Protein AF-A0A382YN57-F1 (afdb_monomer_lite)

Radius of gyration: 27.27 Å; chains: 1; bounding box: 59×92×57 Å

Secondary structure (DSSP, 8-state):
--------------------------------TTTHHHHHHHHHHHHHHTSTT--EEEEPPPEE-STT----HIIIIIIHHHHHHHHHHTTPEE-SSGGG-SEEEEEEEEEETTEEEEEEEEEETTS-SPPEEEEEEEEGGGS-TTTT---HHHHHHHHHHHHHHHHTT--EEEEEEEEEEESSTT--B--HHHHHHHHHHHHHHTT-TTEEEE-GGGGGG-SEEEEEEEEEETTEEEE-

Structure (mmCIF, N/CA/C/O backbone):
data_AF-A0A382YN57-F1
#
_entry.id   AF-A0A382YN57-F1
#
loop_
_atom_site.group_PDB
_atom_site.id
_atom_site.type_symbol
_atom_site.label_atom_id
_atom_site.label_alt_id
_atom_site.label_comp_id
_atom_site.label_asym_id
_atom_site.label_entity_id
_atom_site.label_seq_id
_atom_site.pdbx_PDB_ins_code
_atom_site.Cartn_x
_atom_site.Cartn_y
_atom_site.Cartn_z
_atom_site.occupancy
_atom_site.B_iso_or_equiv
_atom_site.auth_seq_id
_atom_site.auth_comp_id
_atom_site.auth_asym_id
_atom_site.auth_atom_id
_atom_site.pdbx_PDB_model_num
ATOM 1 N N . MET A 1 1 ? 21.343 75.936 -12.344 1.00 38.59 1 MET A N 1
ATOM 2 C C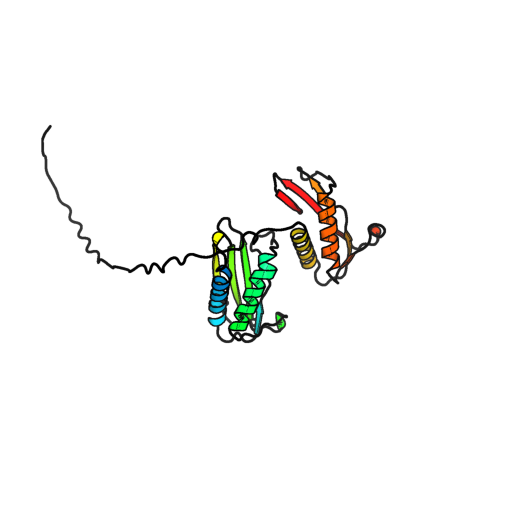A . MET A 1 1 ? 20.943 75.594 -13.729 1.00 38.59 1 MET A CA 1
ATOM 3 C C . MET A 1 1 ? 22.171 75.820 -14.611 1.00 38.59 1 MET A C 1
ATOM 5 O O . MET A 1 1 ? 22.604 76.962 -14.648 1.00 38.59 1 MET A O 1
ATOM 9 N N . ARG A 1 2 ? 22.711 74.759 -15.252 1.00 31.95 2 ARG A N 1
ATOM 10 C CA . ARG A 1 2 ? 23.955 74.706 -16.080 1.00 31.95 2 ARG A CA 1
ATOM 11 C C . ARG A 1 2 ? 25.271 74.982 -15.312 1.00 31.95 2 ARG A C 1
ATOM 13 O O . ARG A 1 2 ? 25.280 75.840 -14.450 1.00 31.95 2 ARG A O 1
ATOM 20 N N . ASP A 1 3 ? 26.424 74.351 -15.542 1.00 32.56 3 ASP A N 1
ATOM 21 C CA . ASP A 1 3 ? 26.875 73.237 -16.390 1.00 32.56 3 ASP A CA 1
ATOM 22 C C . ASP A 1 3 ? 28.341 72.890 -15.987 1.00 32.56 3 ASP A C 1
ATOM 24 O O . ASP A 1 3 ? 29.058 73.778 -15.533 1.00 32.56 3 ASP A O 1
ATOM 28 N N . ARG A 1 4 ? 28.761 71.632 -16.212 1.00 36.69 4 ARG A N 1
ATOM 29 C CA . ARG A 1 4 ? 30.139 71.078 -16.354 1.00 36.69 4 ARG A CA 1
ATOM 30 C C . ARG A 1 4 ? 31.234 71.274 -15.279 1.00 36.69 4 ARG A C 1
ATOM 32 O O . ARG A 1 4 ? 31.746 72.369 -15.128 1.00 36.69 4 ARG A O 1
ATOM 39 N N . TYR A 1 5 ? 31.776 70.148 -14.772 1.00 34.59 5 TYR A N 1
ATOM 40 C CA . TYR A 1 5 ? 33.232 69.863 -14.698 1.00 34.59 5 TYR A CA 1
ATOM 41 C C . TYR A 1 5 ? 33.530 68.332 -14.695 1.00 34.59 5 TYR A C 1
ATOM 43 O O . TYR A 1 5 ? 33.384 67.645 -13.696 1.00 34.59 5 TYR A O 1
ATOM 51 N N . THR A 1 6 ? 33.853 67.820 -15.890 1.00 34.56 6 THR A N 1
ATOM 52 C CA . THR A 1 6 ? 35.046 67.034 -16.305 1.00 34.56 6 THR A CA 1
ATOM 53 C C . THR A 1 6 ? 35.649 65.844 -15.511 1.00 34.56 6 THR A C 1
ATOM 55 O O . THR A 1 6 ? 36.065 65.985 -14.371 1.00 34.56 6 THR A O 1
ATOM 58 N N . LYS A 1 7 ? 35.979 64.801 -16.316 1.00 34.94 7 LYS A N 1
ATOM 59 C CA . LYS A 1 7 ? 37.057 63.767 -16.224 1.00 34.94 7 LYS A CA 1
ATOM 60 C C . LYS A 1 7 ? 36.831 62.607 -15.234 1.00 34.94 7 LYS A C 1
ATOM 62 O O . LYS A 1 7 ? 36.461 62.827 -14.102 1.00 34.94 7 LYS A O 1
ATOM 67 N N . GLY A 1 8 ? 37.100 61.340 -15.552 1.00 28.47 8 GLY A N 1
ATOM 68 C CA . GLY A 1 8 ? 37.657 60.703 -16.742 1.00 28.47 8 GLY A CA 1
ATOM 69 C C . GLY A 1 8 ? 38.025 59.238 -16.435 1.00 28.47 8 GLY A C 1
ATOM 70 O O . GLY A 1 8 ? 38.479 58.941 -15.342 1.00 28.47 8 GLY A O 1
ATOM 71 N N . ILE A 1 9 ? 37.844 58.373 -17.441 1.00 33.84 9 ILE A N 1
ATOM 72 C CA . ILE A 1 9 ? 38.608 57.149 -17.758 1.00 33.84 9 ILE A CA 1
ATOM 73 C C . ILE A 1 9 ? 38.737 56.072 -16.660 1.00 33.84 9 ILE A C 1
ATOM 75 O O . ILE A 1 9 ? 39.615 56.151 -15.812 1.00 33.84 9 ILE A O 1
ATOM 79 N N . GLN A 1 10 ? 38.055 54.937 -16.857 1.00 29.39 10 GLN A N 1
ATOM 80 C CA . GLN A 1 10 ? 38.742 53.640 -16.892 1.00 29.39 10 GLN A CA 1
ATOM 81 C C . GLN A 1 10 ? 37.999 52.640 -17.787 1.00 29.39 10 GLN A C 1
ATOM 83 O O . GLN A 1 10 ? 36.795 52.426 -17.685 1.00 29.39 10 GLN A O 1
ATOM 88 N N . ARG A 1 11 ? 38.760 52.082 -18.732 1.00 31.08 11 ARG A N 1
ATOM 89 C CA . ARG A 1 11 ? 38.377 51.009 -19.647 1.00 31.08 11 ARG A CA 1
ATOM 90 C C . ARG A 1 11 ? 38.162 49.722 -18.850 1.00 31.08 11 ARG A C 1
ATOM 92 O O . ARG A 1 11 ? 39.073 49.316 -18.138 1.00 31.08 11 ARG A O 1
ATOM 99 N N . LEU A 1 12 ? 37.063 49.015 -19.100 1.00 28.28 12 LEU A N 1
ATOM 100 C CA . LEU A 1 12 ? 37.050 47.561 -18.974 1.00 28.28 12 LEU A CA 1
ATOM 101 C C . LEU A 1 12 ? 36.438 46.972 -20.243 1.00 28.28 12 LEU A C 1
ATOM 103 O O . LEU A 1 12 ? 35.245 47.071 -20.510 1.00 28.28 12 LEU A O 1
ATOM 107 N N . VAL A 1 13 ? 37.325 46.423 -21.066 1.00 34.41 13 VAL A N 1
ATOM 108 C CA . VAL A 1 13 ? 36.991 45.592 -22.214 1.00 34.41 13 VAL A CA 1
ATOM 109 C C . VAL A 1 13 ? 36.489 44.267 -21.657 1.00 34.41 13 VAL A C 1
ATOM 111 O O . VAL A 1 13 ? 37.280 43.505 -21.111 1.00 34.41 13 VAL A O 1
ATOM 114 N N . ILE A 1 14 ? 35.201 43.973 -21.818 1.00 32.72 14 ILE A N 1
ATOM 115 C CA . ILE A 1 14 ? 34.700 42.601 -21.722 1.00 32.72 14 ILE A CA 1
ATOM 116 C C . ILE A 1 14 ? 34.202 42.218 -23.110 1.00 32.72 14 ILE A C 1
ATOM 118 O O . ILE A 1 14 ? 33.103 42.559 -23.538 1.00 32.72 14 ILE A O 1
ATOM 122 N N . ARG A 1 15 ? 35.087 41.528 -23.834 1.00 35.59 15 ARG A N 1
ATOM 123 C CA . ARG A 1 15 ? 34.720 40.649 -24.940 1.00 35.59 15 ARG A CA 1
ATOM 124 C C . ARG A 1 15 ? 33.929 39.490 -24.331 1.00 35.59 15 ARG A C 1
ATOM 126 O O . ARG A 1 15 ? 34.511 38.673 -23.628 1.00 35.59 15 ARG A O 1
ATOM 133 N N . GLY A 1 16 ? 32.628 39.435 -24.586 1.00 29.06 16 GLY A N 1
ATOM 134 C CA . GLY A 1 16 ? 31.773 38.306 -24.231 1.00 29.06 16 GLY A CA 1
ATOM 135 C C . GLY A 1 16 ? 31.014 37.855 -25.468 1.00 29.06 16 GLY A C 1
ATOM 136 O O . GLY A 1 16 ? 30.146 38.574 -25.950 1.00 29.06 16 GLY A O 1
ATOM 137 N N . LEU A 1 17 ? 31.410 36.702 -26.005 1.00 30.00 17 LEU A N 1
ATOM 138 C CA . LEU A 1 17 ? 30.758 36.001 -27.105 1.00 30.00 17 LEU A CA 1
ATOM 139 C C . LEU A 1 17 ? 29.248 35.875 -26.847 1.00 30.00 17 LEU A C 1
ATOM 141 O O . LEU A 1 17 ? 28.830 35.370 -25.806 1.00 30.00 17 LEU A O 1
ATOM 145 N N . LEU A 1 18 ? 28.448 36.271 -27.833 1.00 28.55 18 LEU A N 1
ATOM 146 C CA . LEU A 1 18 ? 27.039 35.917 -27.932 1.00 28.55 18 LEU A CA 1
ATOM 147 C C . LEU A 1 18 ? 26.963 34.415 -28.262 1.00 28.55 18 LEU A C 1
ATOM 149 O O . LEU A 1 18 ? 27.118 34.020 -29.415 1.00 28.55 18 LEU A O 1
ATOM 153 N N . LEU A 1 19 ? 26.778 33.566 -27.251 1.00 31.08 19 LEU A N 1
ATOM 154 C CA . LEU A 1 19 ? 26.346 32.184 -27.450 1.00 31.08 19 LEU A CA 1
ATOM 155 C C . LEU A 1 19 ? 24.824 32.160 -27.349 1.00 31.08 19 LEU A C 1
ATOM 157 O O . LEU A 1 19 ? 24.240 32.178 -26.268 1.00 31.08 19 LEU A O 1
ATOM 161 N N . LEU A 1 20 ? 24.197 32.160 -28.522 1.00 30.34 20 LEU A N 1
ATOM 162 C CA . LEU A 1 20 ? 22.787 31.874 -28.718 1.00 30.34 20 LEU A CA 1
ATOM 163 C C . LEU A 1 20 ? 22.564 30.383 -28.405 1.00 30.34 20 LEU A C 1
ATOM 165 O O . LEU A 1 20 ? 22.604 29.539 -29.295 1.00 30.34 20 LEU A O 1
ATOM 169 N N . ALA A 1 21 ? 22.394 30.032 -27.131 1.00 30.33 21 ALA A N 1
ATOM 170 C CA . ALA A 1 21 ? 21.866 28.724 -26.769 1.00 30.33 21 ALA A CA 1
ATOM 171 C C . ALA A 1 21 ? 20.348 28.787 -26.945 1.00 30.33 21 ALA A C 1
ATOM 173 O O . ALA A 1 21 ? 19.629 29.392 -26.149 1.00 30.33 21 ALA A O 1
ATOM 174 N N . VAL A 1 22 ? 19.888 28.212 -28.052 1.00 29.64 22 VAL A N 1
ATOM 175 C CA . VAL A 1 22 ? 18.486 27.908 -28.323 1.00 29.64 22 VAL A CA 1
ATOM 176 C C . VAL A 1 22 ? 17.957 27.104 -27.137 1.00 29.64 22 VAL A C 1
ATOM 178 O O . VAL A 1 22 ? 18.252 25.919 -27.003 1.00 29.64 22 VAL A O 1
ATOM 181 N N . TYR A 1 23 ? 17.193 27.748 -26.254 1.00 27.98 23 TYR A N 1
ATOM 182 C CA . TYR A 1 23 ? 16.284 27.019 -25.384 1.00 27.98 23 TYR A CA 1
ATOM 183 C C . TYR A 1 23 ? 15.268 26.369 -26.311 1.00 27.98 23 TYR A C 1
ATOM 185 O O . TYR A 1 23 ? 14.422 27.045 -26.900 1.00 27.98 23 TYR A O 1
ATOM 193 N N . LEU A 1 24 ? 15.394 25.057 -26.481 1.00 26.56 24 LEU A N 1
ATOM 194 C CA . LEU A 1 24 ? 14.338 24.243 -27.046 1.00 26.56 24 LEU A CA 1
ATOM 195 C C . LEU A 1 24 ? 13.193 24.284 -26.027 1.00 26.56 24 LEU A C 1
ATOM 197 O O . LEU A 1 24 ? 13.106 23.462 -25.118 1.00 26.56 24 LEU A O 1
ATOM 201 N N . VAL A 1 25 ? 12.351 25.312 -26.130 1.00 33.06 25 VAL A N 1
ATOM 202 C CA . VAL A 1 25 ? 11.029 25.312 -25.516 1.00 33.06 25 VAL A CA 1
ATOM 203 C C . VAL A 1 25 ? 10.251 24.266 -26.298 1.00 33.06 25 VAL A C 1
ATOM 205 O O . VAL A 1 25 ? 9.689 24.545 -27.356 1.00 33.06 25 VAL A O 1
ATOM 208 N N . VAL A 1 26 ? 10.312 23.023 -25.820 1.00 30.80 26 VAL A N 1
ATOM 209 C CA . VAL A 1 26 ? 9.386 21.982 -26.251 1.00 30.80 26 VAL A CA 1
ATOM 210 C C . VAL A 1 26 ? 7.985 22.540 -25.982 1.00 30.80 26 VAL A C 1
ATOM 212 O O . VAL A 1 26 ? 7.733 23.017 -24.871 1.00 30.80 26 VAL A O 1
ATOM 215 N N . PRO A 1 27 ? 7.101 22.582 -26.990 1.00 36.09 27 PRO A N 1
ATOM 216 C CA . PRO A 1 27 ? 5.804 23.220 -26.854 1.00 36.09 27 PRO A CA 1
ATOM 217 C C . PRO A 1 27 ? 5.018 22.569 -25.717 1.00 36.09 27 PRO A C 1
ATOM 219 O O . PRO A 1 27 ? 4.924 21.345 -25.628 1.00 36.09 27 PRO A O 1
ATOM 222 N N . HIS A 1 28 ? 4.444 23.412 -24.857 1.00 36.91 28 HIS A N 1
ATOM 223 C CA . HIS A 1 28 ? 3.429 23.015 -23.894 1.00 36.91 28 HIS A CA 1
ATOM 224 C C . HIS A 1 28 ? 2.243 22.422 -24.656 1.00 36.91 28 HIS A C 1
ATOM 226 O O . HIS A 1 28 ? 1.361 23.135 -25.136 1.00 36.91 28 HIS A O 1
ATOM 232 N N . HIS A 1 29 ? 2.239 21.100 -24.795 1.00 37.50 29 HIS A N 1
ATOM 233 C CA . HIS A 1 29 ? 1.034 20.375 -25.132 1.00 37.50 29 HIS A CA 1
ATOM 234 C C . HIS A 1 29 ? 0.051 20.590 -23.983 1.00 37.50 29 HIS A C 1
ATOM 236 O O . HIS A 1 29 ? 0.364 20.328 -22.825 1.00 37.50 29 HIS A O 1
ATOM 242 N N . LEU A 1 30 ? -1.118 21.129 -24.328 1.00 39.47 30 LEU A N 1
ATOM 243 C CA . LEU A 1 30 ? -2.310 21.185 -23.493 1.00 39.47 30 LEU A CA 1
ATOM 244 C C . LEU A 1 30 ? -2.509 19.820 -22.822 1.00 39.47 30 LEU A C 1
ATOM 246 O O . LEU A 1 30 ? -2.968 18.871 -23.460 1.00 39.47 30 LEU A O 1
ATOM 250 N N . ALA A 1 31 ? -2.113 19.711 -21.557 1.00 37.59 31 ALA A N 1
ATOM 251 C CA . ALA A 1 31 ? -2.237 18.478 -20.813 1.00 37.59 31 ALA A CA 1
ATOM 252 C C . ALA A 1 31 ? -3.699 18.312 -20.399 1.00 37.59 31 ALA A C 1
ATOM 254 O O . ALA A 1 31 ? -4.200 18.952 -19.475 1.00 37.59 31 ALA A O 1
ATOM 255 N N . PHE A 1 32 ? -4.397 17.459 -21.142 1.00 41.56 32 PHE A N 1
ATOM 256 C CA . PHE A 1 32 ? -5.621 16.830 -20.682 1.00 41.56 32 PHE A CA 1
ATOM 257 C C . PHE A 1 32 ? -5.345 16.146 -19.338 1.00 41.56 32 PHE A C 1
ATOM 259 O O . PHE A 1 32 ? -4.326 15.468 -19.183 1.00 41.56 32 PHE A O 1
ATOM 266 N N . ALA A 1 33 ? -6.276 16.268 -18.389 1.00 45.56 33 ALA A N 1
ATOM 267 C CA . ALA A 1 33 ? -6.328 15.384 -17.231 1.00 45.56 33 ALA A CA 1
ATOM 268 C C . ALA A 1 33 ? -6.259 13.928 -17.735 1.00 45.56 33 ALA A C 1
ATOM 270 O O . ALA A 1 33 ? -7.193 13.450 -18.381 1.00 45.56 33 ALA A O 1
ATOM 271 N N . GLY A 1 34 ? -5.125 13.246 -17.536 1.00 57.66 34 GLY A N 1
ATOM 272 C CA . GLY A 1 34 ? -4.916 11.896 -18.072 1.00 57.66 34 GLY A CA 1
ATOM 273 C C . GLY A 1 34 ? -3.500 11.522 -18.520 1.00 57.66 34 GLY A C 1
ATOM 274 O O . GLY A 1 34 ? -3.245 10.325 -18.668 1.00 57.66 34 GLY A O 1
ATOM 275 N N . ASP A 1 35 ? -2.571 12.469 -18.700 1.00 81.38 35 ASP A N 1
ATOM 276 C CA . ASP A 1 35 ? -1.242 12.127 -19.249 1.00 81.38 35 ASP A CA 1
ATOM 277 C C . ASP A 1 35 ? -0.260 11.517 -18.230 1.00 81.38 35 ASP A C 1
ATOM 279 O O . ASP A 1 35 ? 0.712 10.861 -18.606 1.00 81.38 35 ASP A O 1
ATOM 283 N N . TRP A 1 36 ? -0.561 11.601 -16.928 1.00 91.62 36 TRP A N 1
ATOM 284 C CA . TRP A 1 36 ? 0.289 11.049 -15.864 1.00 91.62 36 TRP A CA 1
ATOM 285 C C . TRP A 1 36 ? 0.647 9.567 -16.072 1.00 91.62 36 TRP A C 1
ATOM 287 O O . TRP A 1 36 ? 1.740 9.132 -15.713 1.00 91.62 36 TRP A O 1
ATOM 297 N N . LYS A 1 37 ? -0.250 8.778 -16.688 1.00 94.06 37 LYS A N 1
ATOM 298 C CA . LYS A 1 37 ? -0.011 7.355 -16.980 1.00 94.06 37 LYS A CA 1
ATOM 299 C C . LYS A 1 37 ? 1.098 7.158 -18.009 1.00 94.06 37 LYS A C 1
ATOM 301 O O . LYS A 1 37 ? 1.848 6.189 -17.912 1.00 94.06 37 LYS A O 1
ATOM 306 N N . ASN A 1 38 ? 1.165 8.026 -19.018 1.00 92.75 38 ASN A N 1
ATOM 307 C CA . ASN A 1 38 ? 2.194 7.957 -20.051 1.00 92.75 38 ASN A CA 1
ATOM 308 C C . ASN A 1 38 ? 3.518 8.488 -19.513 1.00 92.75 38 ASN A C 1
ATOM 310 O O . ASN A 1 38 ? 4.537 7.836 -19.726 1.00 92.75 38 ASN A O 1
ATOM 314 N N . THR A 1 39 ? 3.493 9.588 -18.753 1.00 93.81 39 THR A N 1
ATOM 315 C CA . THR A 1 39 ? 4.677 10.114 -18.058 1.00 93.81 39 THR A CA 1
ATOM 316 C C . THR A 1 39 ? 5.294 9.058 -17.140 1.00 93.81 39 THR A C 1
ATOM 318 O O . THR A 1 39 ? 6.495 8.801 -17.199 1.00 93.81 39 THR A O 1
ATOM 321 N N . LEU A 1 40 ? 4.463 8.385 -16.336 1.00 95.25 40 LEU A N 1
ATOM 322 C CA . LEU A 1 40 ? 4.901 7.309 -15.453 1.00 95.25 40 LEU A CA 1
ATOM 323 C C . LEU A 1 40 ? 5.476 6.125 -16.236 1.00 95.25 40 LEU A C 1
ATOM 325 O O . LEU A 1 40 ? 6.541 5.626 -15.887 1.00 95.25 40 LEU A O 1
ATOM 329 N N . ARG A 1 41 ? 4.801 5.693 -17.310 1.00 94.81 41 ARG A N 1
ATOM 330 C CA . ARG A 1 41 ? 5.296 4.607 -18.167 1.00 94.81 41 ARG A CA 1
ATOM 331 C C . ARG A 1 41 ? 6.661 4.937 -18.757 1.00 94.81 41 ARG A C 1
ATOM 333 O O . ARG A 1 41 ? 7.554 4.110 -18.654 1.00 94.81 41 ARG A O 1
ATOM 340 N N . GLY A 1 42 ? 6.824 6.138 -19.313 1.00 94.00 42 GLY A N 1
ATOM 341 C CA . GLY A 1 42 ? 8.102 6.593 -19.859 1.00 94.00 42 GLY A CA 1
ATOM 342 C C . GLY A 1 42 ? 9.209 6.555 -18.808 1.00 94.00 42 GLY A C 1
ATOM 343 O O . GLY A 1 42 ? 10.276 6.008 -19.062 1.00 94.00 42 GLY A O 1
ATOM 344 N N . ALA A 1 43 ? 8.926 7.017 -17.587 1.00 94.00 43 ALA A N 1
ATOM 345 C CA . ALA A 1 43 ? 9.899 6.966 -16.500 1.00 94.00 43 ALA A CA 1
ATOM 346 C C . ALA A 1 43 ? 10.311 5.533 -16.112 1.00 94.00 43 ALA A C 1
ATOM 348 O O . ALA A 1 43 ? 11.485 5.307 -15.815 1.00 94.00 43 ALA A O 1
ATOM 349 N N . VAL A 1 44 ? 9.375 4.575 -16.130 1.00 93.69 44 VAL A N 1
ATOM 350 C CA . VAL A 1 44 ? 9.666 3.154 -15.872 1.00 93.69 44 VAL A CA 1
ATOM 351 C C . VAL A 1 44 ? 10.471 2.539 -17.019 1.00 93.69 44 VAL A C 1
ATOM 353 O O . VAL A 1 44 ? 11.477 1.884 -16.764 1.00 93.69 44 VAL A O 1
ATOM 356 N N . SER A 1 45 ? 10.086 2.788 -18.271 1.00 91.75 45 SER A N 1
ATOM 357 C CA . SER A 1 45 ? 10.842 2.332 -19.442 1.00 91.75 45 SER A CA 1
ATOM 358 C C . SER A 1 45 ? 12.283 2.847 -19.418 1.00 91.75 45 SER A C 1
ATOM 360 O O . SER A 1 45 ? 13.215 2.088 -19.653 1.00 91.75 45 SER A O 1
ATOM 362 N N . GLU A 1 46 ? 12.491 4.112 -19.048 1.00 91.75 46 GLU A N 1
ATOM 363 C CA . GLU A 1 46 ? 13.830 4.697 -18.946 1.00 91.75 46 GLU A CA 1
ATOM 364 C C . GLU A 1 46 ? 14.685 4.067 -17.839 1.00 91.75 46 GLU A C 1
ATOM 366 O O . GLU A 1 46 ? 15.865 3.805 -18.063 1.00 91.75 46 GLU A O 1
ATOM 371 N N . ILE A 1 47 ? 14.130 3.833 -16.640 1.00 92.50 47 ILE A N 1
ATOM 372 C CA . ILE A 1 47 ? 14.926 3.258 -15.542 1.00 92.50 47 ILE A CA 1
ATOM 373 C C . ILE A 1 47 ? 15.216 1.774 -15.767 1.00 92.50 47 ILE A C 1
ATOM 375 O O . ILE A 1 47 ? 16.317 1.323 -15.458 1.00 92.50 47 ILE A O 1
ATOM 379 N N . VAL A 1 48 ? 14.249 1.022 -16.296 1.00 90.31 48 VAL A N 1
ATOM 380 C CA . VAL A 1 48 ? 14.390 -0.425 -16.455 1.00 90.31 48 VAL A CA 1
ATOM 381 C C . VAL A 1 48 ? 15.126 -0.781 -17.750 1.00 90.31 48 VAL A C 1
ATOM 383 O O . VAL A 1 48 ? 16.021 -1.617 -17.719 1.00 90.31 48 VAL A O 1
ATOM 386 N N . GLY A 1 49 ? 14.837 -0.095 -18.859 1.00 83.94 49 GLY A N 1
ATOM 387 C CA . GLY A 1 49 ? 15.561 -0.268 -20.123 1.00 83.94 49 GLY A CA 1
ATOM 388 C C . GLY A 1 49 ? 16.991 0.284 -20.099 1.00 83.94 49 GLY A C 1
ATOM 389 O O . GLY A 1 49 ? 17.805 -0.079 -20.940 1.00 83.94 49 GLY A O 1
ATOM 390 N N . GLY A 1 50 ? 17.323 1.139 -19.126 1.00 82.50 50 GLY A N 1
ATOM 391 C CA . GLY A 1 50 ? 18.679 1.652 -18.920 1.00 82.50 50 GLY A CA 1
ATOM 392 C C . GLY A 1 50 ? 19.637 0.679 -18.221 1.00 82.50 50 GLY A C 1
ATOM 393 O O . GLY A 1 50 ? 20.787 1.050 -17.984 1.00 82.50 50 GLY A O 1
ATOM 394 N N . VAL A 1 51 ? 19.185 -0.526 -17.848 1.00 84.00 51 VAL A N 1
ATOM 395 C CA . VAL A 1 51 ? 19.991 -1.525 -17.131 1.00 84.00 51 VAL A CA 1
ATOM 396 C C . VAL A 1 51 ? 19.993 -2.857 -17.877 1.00 84.00 51 VAL A C 1
ATOM 398 O O . VAL A 1 51 ? 18.952 -3.474 -18.086 1.00 84.00 51 VAL A O 1
ATOM 401 N N . ASP A 1 52 ? 21.188 -3.343 -18.213 1.00 80.25 52 ASP A N 1
ATOM 402 C CA . ASP A 1 52 ? 21.356 -4.636 -18.873 1.00 80.25 52 ASP A CA 1
ATOM 403 C C . ASP A 1 52 ? 21.147 -5.819 -17.909 1.00 80.25 52 ASP A C 1
ATOM 405 O O . ASP A 1 52 ? 21.693 -5.870 -16.794 1.00 80.25 52 ASP A O 1
ATOM 409 N N . GLY A 1 53 ? 20.428 -6.836 -18.392 1.00 81.44 53 GLY A N 1
ATOM 410 C CA . GLY A 1 53 ? 20.233 -8.111 -17.694 1.00 81.44 53 GLY A CA 1
ATOM 411 C C . GLY A 1 53 ? 19.067 -8.135 -16.701 1.00 81.44 53 GLY A C 1
ATOM 412 O O . GLY A 1 53 ? 19.074 -8.945 -15.772 1.00 81.44 53 GLY A O 1
ATOM 413 N N . VAL A 1 54 ? 18.071 -7.260 -16.864 1.00 88.50 54 VAL A N 1
ATOM 414 C CA . VAL A 1 54 ? 16.816 -7.328 -16.100 1.00 88.50 54 VAL A CA 1
ATOM 415 C C . VAL A 1 54 ? 15.890 -8.382 -16.719 1.00 88.50 54 VAL A C 1
ATOM 417 O O . VAL A 1 54 ? 15.006 -8.067 -17.505 1.00 88.50 54 VAL A O 1
ATOM 420 N N . GLU A 1 55 ? 16.116 -9.655 -16.396 1.00 89.44 55 GLU A N 1
ATOM 421 C CA . GLU A 1 55 ? 15.294 -10.769 -16.908 1.00 89.44 55 GLU A CA 1
ATOM 422 C C . GLU A 1 55 ? 14.004 -10.984 -16.097 1.00 89.44 55 GLU A C 1
ATOM 424 O O . GLU A 1 55 ? 12.910 -11.065 -16.666 1.00 89.44 55 GLU A O 1
ATOM 429 N N . THR A 1 56 ? 14.124 -11.039 -14.765 1.00 95.06 56 THR A N 1
ATOM 430 C CA . THR A 1 56 ? 13.000 -11.158 -13.829 1.00 95.06 56 THR A CA 1
ATOM 431 C C . THR A 1 56 ? 12.989 -9.985 -12.853 1.00 95.06 56 THR A C 1
ATOM 433 O O . THR A 1 56 ? 14.005 -9.640 -12.245 1.00 95.06 56 THR A O 1
ATOM 436 N N . LEU A 1 57 ? 11.830 -9.351 -12.692 1.00 96.06 57 LEU A N 1
ATOM 437 C CA . LEU A 1 57 ? 11.667 -8.151 -11.880 1.00 96.06 57 LEU A CA 1
ATOM 438 C C . LEU A 1 57 ? 10.557 -8.343 -10.853 1.00 96.06 57 LEU A C 1
ATOM 440 O O . LEU A 1 57 ? 9.406 -8.599 -11.204 1.00 96.06 57 LEU A O 1
ATOM 444 N N . TYR A 1 58 ? 10.889 -8.131 -9.584 1.00 96.88 58 TYR A N 1
ATOM 445 C CA . TYR A 1 58 ? 9.891 -7.939 -8.541 1.00 96.88 58 TYR A CA 1
ATOM 446 C C . TYR A 1 58 ? 9.594 -6.446 -8.396 1.00 96.88 58 TYR A C 1
ATOM 448 O O . TYR A 1 58 ? 10.494 -5.635 -8.154 1.00 96.88 58 TYR A O 1
ATOM 456 N N . VAL A 1 59 ? 8.323 -6.068 -8.530 1.00 96.94 59 VAL A N 1
ATOM 457 C CA . VAL A 1 59 ? 7.869 -4.680 -8.380 1.00 96.94 59 VAL A CA 1
ATOM 458 C C . VAL A 1 59 ? 7.166 -4.542 -7.041 1.00 96.94 59 VAL A C 1
ATOM 460 O O . VAL A 1 59 ? 6.023 -4.968 -6.877 1.00 96.94 59 VAL A O 1
ATOM 463 N N . SER A 1 60 ? 7.838 -3.915 -6.081 1.00 94.69 60 SER A N 1
ATOM 464 C CA . SER A 1 60 ? 7.242 -3.671 -4.768 1.00 94.69 60 SER A CA 1
ATOM 465 C C . SER A 1 60 ? 6.080 -2.674 -4.850 1.00 94.69 60 SER A C 1
ATOM 467 O O . SER A 1 60 ? 6.095 -1.749 -5.669 1.00 94.69 60 SER A O 1
ATOM 469 N N . ALA A 1 61 ? 5.086 -2.841 -3.974 1.00 93.38 61 ALA A N 1
ATOM 470 C CA . ALA A 1 61 ? 4.041 -1.840 -3.793 1.00 93.38 61 ALA A CA 1
ATOM 471 C C . ALA A 1 61 ? 4.671 -0.492 -3.376 1.00 93.38 61 ALA A C 1
ATOM 473 O O . ALA A 1 61 ? 5.533 -0.491 -2.485 1.00 93.38 61 ALA A O 1
ATOM 474 N N . PRO A 1 62 ? 4.268 0.644 -3.982 1.00 96.12 62 PRO A N 1
ATOM 475 C CA . PRO A 1 62 ? 4.806 1.952 -3.630 1.00 96.12 62 PRO A CA 1
ATOM 476 C C . PRO A 1 62 ? 4.588 2.289 -2.155 1.00 96.12 62 PRO A C 1
ATOM 478 O O . PRO A 1 62 ? 3.523 2.019 -1.599 1.00 96.12 62 PRO A O 1
ATOM 481 N N . ARG A 1 63 ? 5.580 2.919 -1.522 1.00 94.44 63 ARG A N 1
ATOM 482 C CA . ARG A 1 63 ? 5.539 3.265 -0.094 1.00 94.44 63 ARG A CA 1
ATOM 483 C C . ARG A 1 63 ? 5.685 4.759 0.122 1.00 94.44 63 ARG A C 1
ATOM 485 O O . ARG A 1 63 ? 6.516 5.397 -0.516 1.00 94.44 63 ARG A O 1
ATOM 492 N N . ASP A 1 64 ? 4.901 5.305 1.042 1.00 95.12 64 ASP A N 1
ATOM 493 C CA . ASP A 1 64 ? 5.058 6.696 1.447 1.00 95.12 64 ASP A CA 1
ATOM 494 C C . ASP A 1 64 ? 6.419 6.879 2.136 1.00 95.12 64 ASP A C 1
ATOM 496 O O . ASP A 1 64 ? 6.823 6.078 2.984 1.00 95.12 64 ASP A O 1
ATOM 500 N N . SER A 1 65 ? 7.133 7.920 1.722 1.00 93.62 65 SER A N 1
ATOM 501 C CA . SER A 1 65 ? 8.449 8.302 2.238 1.00 93.62 65 SER A CA 1
ATOM 502 C C . SER A 1 65 ? 8.369 9.006 3.593 1.00 93.62 65 SER A C 1
ATOM 504 O O . SER A 1 65 ? 9.387 9.134 4.278 1.00 93.62 65 SER A O 1
ATOM 506 N N . ALA A 1 66 ? 7.179 9.455 4.007 1.00 89.94 66 ALA A N 1
ATOM 507 C CA . ALA A 1 66 ? 6.966 10.005 5.337 1.00 89.94 66 ALA A CA 1
ATOM 508 C C . ALA A 1 66 ? 7.141 8.938 6.434 1.00 89.94 66 ALA A C 1
ATOM 510 O O . ALA A 1 66 ? 6.934 7.738 6.231 1.00 89.94 66 ALA A O 1
ATOM 511 N N . SER A 1 67 ? 7.508 9.381 7.639 1.00 84.88 67 SER A N 1
ATOM 512 C CA . SER A 1 67 ? 7.751 8.489 8.780 1.00 84.88 67 SER A CA 1
ATOM 513 C C . SER A 1 67 ? 6.502 7.733 9.234 1.00 84.88 67 SER A C 1
ATOM 515 O O . SER A 1 67 ? 6.614 6.622 9.749 1.00 84.88 67 SER A O 1
ATOM 517 N N . ASP A 1 68 ? 5.318 8.311 9.029 1.00 81.69 68 ASP A N 1
ATOM 518 C CA . ASP A 1 68 ? 4.033 7.697 9.347 1.00 81.69 68 ASP A CA 1
ATOM 519 C C . ASP A 1 68 ? 3.546 6.721 8.266 1.00 81.69 68 ASP A C 1
ATOM 521 O O . ASP A 1 68 ? 2.573 6.018 8.520 1.00 81.69 68 ASP A O 1
ATOM 525 N N . ARG A 1 69 ? 4.237 6.602 7.120 1.00 88.44 69 ARG A N 1
ATOM 526 C CA . ARG A 1 69 ? 3.985 5.616 6.050 1.00 88.44 69 ARG A CA 1
ATOM 527 C C . ARG A 1 69 ? 2.506 5.499 5.670 1.00 88.44 69 ARG A C 1
ATOM 529 O O . ARG A 1 69 ? 1.897 4.441 5.860 1.00 88.44 69 ARG A O 1
ATOM 536 N N . ARG A 1 70 ? 1.914 6.581 5.164 1.00 91.75 70 ARG A N 1
ATOM 537 C CA . ARG A 1 70 ? 0.480 6.602 4.868 1.00 91.75 70 ARG A CA 1
ATOM 538 C C . ARG A 1 70 ? 0.110 5.702 3.693 1.00 91.75 70 ARG A C 1
ATOM 540 O O . ARG A 1 70 ? 0.839 5.601 2.706 1.00 91.75 70 ARG A O 1
ATOM 547 N N . TYR A 1 71 ? -1.071 5.101 3.771 1.00 92.88 71 TYR A N 1
ATOM 548 C CA . TYR A 1 71 ? -1.663 4.337 2.679 1.00 92.88 71 TYR A CA 1
ATOM 549 C C . TYR A 1 71 ? -2.515 5.235 1.779 1.00 92.88 71 TYR A C 1
ATOM 551 O O . TYR A 1 71 ? -3.442 5.899 2.247 1.00 92.88 71 TYR A O 1
ATOM 559 N N . TYR A 1 72 ? -2.237 5.196 0.476 1.00 94.56 72 TYR A N 1
ATOM 560 C CA . TYR A 1 72 ? -3.050 5.836 -0.557 1.00 94.56 72 TYR A CA 1
ATOM 561 C C . TYR A 1 72 ? -3.512 4.776 -1.567 1.00 94.56 72 TYR A C 1
ATOM 563 O O . TYR A 1 72 ? -2.664 4.207 -2.265 1.00 94.56 72 TYR A O 1
ATOM 571 N N . PRO A 1 73 ? -4.829 4.536 -1.720 1.00 94.38 73 PRO A N 1
ATOM 572 C CA . PRO A 1 73 ? -5.350 3.529 -2.650 1.00 94.38 73 PRO A CA 1
ATOM 573 C C . PRO A 1 73 ? -4.907 3.758 -4.093 1.00 94.38 73 PRO A C 1
ATOM 575 O O . PRO A 1 73 ? -4.673 2.812 -4.842 1.00 94.38 73 PRO A O 1
ATOM 578 N N . PHE A 1 74 ? -4.769 5.023 -4.492 1.00 95.38 74 PHE A N 1
ATOM 579 C CA . PHE A 1 74 ? -4.272 5.396 -5.811 1.00 95.38 74 PHE A CA 1
ATOM 580 C C . PHE A 1 74 ? -2.859 4.853 -6.076 1.00 95.38 74 PHE A C 1
ATOM 582 O O . PHE A 1 74 ? -2.594 4.320 -7.157 1.00 95.38 74 PHE A O 1
ATOM 589 N N . MET A 1 75 ? -1.971 4.934 -5.083 1.00 96.50 75 MET A N 1
ATOM 590 C CA . MET A 1 75 ? -0.591 4.459 -5.192 1.00 96.50 75 MET A CA 1
ATOM 591 C C . MET A 1 75 ? -0.529 2.936 -5.292 1.00 96.50 75 MET A C 1
ATOM 593 O O . MET A 1 75 ? 0.113 2.387 -6.189 1.00 96.50 75 MET A O 1
ATOM 597 N N . ASP A 1 76 ? -1.263 2.272 -4.409 1.00 93.31 76 ASP A N 1
ATOM 598 C CA . ASP A 1 76 ? -1.309 0.817 -4.302 1.00 93.31 76 ASP A CA 1
ATOM 599 C C . ASP A 1 76 ? -1.998 0.155 -5.507 1.00 93.31 76 ASP A C 1
ATOM 601 O O . ASP A 1 76 ? -1.534 -0.855 -6.020 1.00 93.31 76 ASP A O 1
ATOM 605 N N . LYS A 1 77 ? -3.076 0.747 -6.038 1.00 93.06 77 LYS A N 1
ATOM 606 C CA . LYS A 1 77 ? -3.884 0.113 -7.099 1.00 93.06 77 LYS A CA 1
ATOM 607 C C . LYS A 1 77 ? -3.571 0.619 -8.499 1.00 93.06 77 LYS A C 1
ATOM 609 O O . LYS A 1 77 ? -3.571 -0.169 -9.452 1.00 93.06 77 LYS A O 1
ATOM 614 N N . SER A 1 78 ? -3.390 1.930 -8.655 1.00 94.81 78 SER A N 1
ATOM 615 C CA . SER A 1 78 ? -3.284 2.569 -9.972 1.00 94.81 78 SER A CA 1
ATOM 616 C C . SER A 1 78 ? -1.833 2.746 -10.392 1.00 94.81 78 SER A C 1
ATOM 618 O O . SER A 1 78 ? -1.476 2.337 -11.498 1.00 94.81 78 SER A O 1
ATOM 620 N N . VAL A 1 79 ? -0.991 3.309 -9.519 1.00 96.44 79 VAL A N 1
ATOM 621 C CA . VAL A 1 79 ? 0.438 3.488 -9.813 1.00 96.44 79 VAL A CA 1
ATOM 622 C C . VAL A 1 79 ? 1.132 2.136 -9.896 1.00 96.44 79 VAL A C 1
ATOM 624 O O . VAL A 1 79 ? 1.722 1.851 -10.936 1.00 96.44 79 VAL A O 1
ATOM 627 N N . HIS A 1 80 ? 0.998 1.271 -8.882 1.00 97.00 80 HIS A N 1
ATOM 628 C CA . HIS A 1 80 ? 1.648 -0.051 -8.869 1.00 97.00 80 HIS A CA 1
ATOM 629 C C . HIS A 1 80 ? 1.346 -0.874 -10.125 1.00 97.00 80 HIS A C 1
ATOM 631 O O . HIS A 1 80 ? 2.257 -1.388 -10.770 1.00 97.00 80 HIS A O 1
ATOM 637 N N . ARG A 1 81 ? 0.081 -0.895 -10.558 1.00 96.25 81 ARG A N 1
ATOM 638 C CA . ARG A 1 81 ? -0.339 -1.562 -11.799 1.00 96.25 81 ARG A CA 1
ATOM 639 C C . ARG A 1 81 ? 0.370 -1.015 -13.034 1.00 96.25 81 ARG A C 1
ATOM 641 O O . ARG A 1 81 ? 0.699 -1.775 -13.939 1.00 96.25 81 ARG A O 1
ATOM 648 N N . ILE A 1 82 ? 0.588 0.297 -13.107 1.00 95.94 82 ILE A N 1
ATOM 649 C CA . ILE A 1 82 ? 1.323 0.895 -14.224 1.00 95.94 82 ILE A CA 1
ATOM 650 C C . ILE A 1 82 ? 2.800 0.530 -14.146 1.00 95.94 82 ILE A C 1
ATOM 652 O O . ILE A 1 82 ? 3.365 0.241 -15.194 1.00 95.94 82 ILE A O 1
ATOM 656 N N . LEU A 1 83 ? 3.411 0.483 -12.958 1.00 96.56 83 LEU A N 1
ATOM 657 C CA . LEU A 1 83 ? 4.799 0.031 -12.806 1.00 96.56 83 LEU A CA 1
ATOM 658 C C . LEU A 1 83 ? 4.977 -1.389 -13.362 1.00 96.56 83 LEU A C 1
ATOM 660 O O . LEU A 1 83 ? 5.810 -1.602 -14.242 1.00 96.56 83 LEU A O 1
ATOM 664 N N . VAL A 1 84 ? 4.120 -2.319 -12.925 1.00 96.50 84 VAL A N 1
ATOM 665 C CA . VAL A 1 84 ? 4.094 -3.720 -13.381 1.00 96.50 84 VAL A CA 1
ATOM 666 C C . VAL A 1 84 ? 3.899 -3.802 -14.896 1.00 96.50 84 VAL A C 1
ATOM 668 O O . VAL A 1 84 ? 4.739 -4.351 -15.608 1.00 96.50 84 VAL A O 1
ATOM 671 N N . ASN A 1 85 ? 2.833 -3.186 -15.414 1.00 95.25 85 ASN A N 1
ATOM 672 C CA . ASN A 1 85 ? 2.502 -3.263 -16.837 1.00 95.25 85 ASN A CA 1
ATOM 673 C C . ASN A 1 85 ? 3.546 -2.581 -17.733 1.00 95.25 85 ASN A C 1
ATOM 675 O O . ASN A 1 85 ? 3.665 -2.933 -18.904 1.00 95.25 85 ASN A O 1
ATOM 679 N N . SER A 1 86 ? 4.253 -1.567 -17.227 1.00 93.69 86 SER A N 1
ATOM 680 C CA . SER A 1 86 ? 5.288 -0.870 -17.998 1.00 93.69 86 SER A CA 1
ATOM 681 C C . SER A 1 86 ? 6.528 -1.743 -18.136 1.00 93.69 86 SER A C 1
ATOM 683 O O . SER A 1 86 ? 6.999 -1.919 -19.250 1.00 93.69 86 SER A O 1
ATOM 685 N N . ALA A 1 87 ? 6.979 -2.386 -17.056 1.00 92.94 87 ALA A N 1
ATOM 686 C CA . ALA A 1 87 ? 8.088 -3.334 -17.123 1.00 92.94 87 ALA A CA 1
ATOM 687 C C . ALA A 1 87 ? 7.766 -4.555 -18.009 1.00 92.94 87 ALA A C 1
ATOM 689 O O . ALA A 1 87 ? 8.586 -4.942 -18.835 1.00 92.94 87 ALA A O 1
ATOM 690 N N . GLN A 1 88 ? 6.543 -5.099 -17.944 1.00 93.44 88 GLN A N 1
ATOM 691 C CA . GLN A 1 88 ? 6.121 -6.186 -18.846 1.00 93.44 88 GLN A CA 1
ATOM 692 C C . GLN A 1 88 ? 6.189 -5.800 -20.329 1.00 93.44 88 GLN A C 1
ATOM 694 O O . GLN A 1 88 ? 6.510 -6.634 -21.173 1.00 93.44 88 GLN A O 1
ATOM 699 N N . ARG A 1 89 ? 5.895 -4.538 -20.668 1.00 91.69 89 ARG A N 1
ATOM 700 C CA . ARG A 1 89 ? 5.983 -4.041 -22.053 1.00 91.69 89 ARG A CA 1
ATOM 701 C C . ARG A 1 89 ? 7.418 -3.950 -22.565 1.00 91.69 89 ARG A C 1
ATOM 703 O O . ARG A 1 89 ? 7.600 -4.042 -23.773 1.00 91.69 89 ARG A O 1
ATOM 710 N N . GLU A 1 90 ? 8.396 -3.835 -21.671 1.00 89.94 90 GLU A N 1
ATOM 711 C CA . GLU A 1 90 ? 9.826 -3.928 -21.997 1.00 89.94 90 GLU A CA 1
ATOM 712 C C . GLU A 1 90 ? 10.298 -5.390 -22.159 1.00 89.94 90 GLU A C 1
ATOM 714 O O . GLU A 1 90 ? 11.486 -5.646 -22.321 1.00 89.94 90 GLU A O 1
ATOM 719 N N . GLY A 1 91 ? 9.383 -6.370 -22.119 1.00 91.12 91 GLY A N 1
ATOM 720 C CA . GLY A 1 91 ? 9.704 -7.794 -22.267 1.00 91.12 91 GLY A CA 1
ATOM 721 C C . GLY A 1 91 ? 10.212 -8.460 -20.986 1.00 91.12 91 GLY A C 1
ATOM 722 O O . GLY A 1 91 ? 10.741 -9.567 -21.043 1.00 91.12 91 GLY A O 1
ATOM 723 N N . ILE A 1 92 ? 10.049 -7.803 -19.837 1.00 94.19 92 ILE A N 1
ATOM 724 C CA . ILE A 1 92 ? 10.585 -8.259 -18.553 1.00 94.19 92 ILE A CA 1
ATOM 725 C C . ILE A 1 92 ? 9.556 -9.121 -17.838 1.00 94.19 92 ILE A C 1
ATOM 727 O O . ILE A 1 92 ? 8.380 -8.757 -17.724 1.00 94.19 92 ILE A O 1
ATOM 731 N N . THR A 1 93 ? 10.004 -10.262 -17.319 1.00 96.25 93 THR A N 1
ATOM 732 C CA . THR A 1 93 ? 9.131 -11.174 -16.581 1.00 96.25 93 THR A CA 1
ATOM 733 C C . THR A 1 93 ? 8.903 -10.635 -15.175 1.00 96.25 93 THR A C 1
ATOM 735 O O . THR A 1 93 ? 9.850 -10.434 -14.419 1.00 96.25 93 THR A O 1
ATOM 738 N N . ILE A 1 94 ? 7.644 -10.405 -14.806 1.00 96.62 94 ILE A N 1
ATOM 739 C CA . ILE A 1 94 ? 7.292 -10.007 -13.440 1.00 96.62 94 ILE A CA 1
ATOM 740 C C . ILE A 1 94 ? 7.115 -11.253 -12.591 1.00 96.62 94 ILE A C 1
ATOM 742 O O . ILE A 1 94 ? 6.398 -12.169 -12.990 1.00 96.62 94 ILE A O 1
ATOM 746 N N . VAL A 1 95 ? 7.767 -11.265 -11.433 1.00 96.62 95 VAL A N 1
ATOM 747 C CA . VAL A 1 95 ? 7.673 -12.349 -10.452 1.00 96.62 95 VAL A CA 1
ATOM 748 C C . VAL A 1 95 ? 6.985 -11.856 -9.183 1.00 96.62 95 VAL A C 1
ATOM 750 O O . VAL A 1 95 ? 7.157 -10.704 -8.782 1.00 96.62 95 VAL A O 1
ATOM 753 N N . ASP A 1 96 ? 6.215 -12.740 -8.549 1.00 93.00 96 ASP A N 1
ATOM 754 C CA . ASP A 1 96 ? 5.431 -12.416 -7.348 1.00 93.00 96 ASP A CA 1
ATOM 755 C C . ASP A 1 96 ? 6.261 -12.491 -6.059 1.00 93.00 96 ASP A C 1
ATOM 757 O O . ASP A 1 96 ? 5.911 -11.886 -5.047 1.00 93.00 96 ASP A O 1
ATOM 761 N N . SER A 1 97 ? 7.376 -13.222 -6.094 1.00 91.44 97 SER A N 1
ATOM 762 C CA . SER A 1 97 ? 8.292 -13.373 -4.969 1.00 91.44 97 SER A CA 1
ATOM 763 C C . SER A 1 97 ? 9.576 -12.588 -5.221 1.00 91.44 97 SER A C 1
ATOM 765 O O . SER A 1 97 ? 10.183 -12.731 -6.287 1.00 91.44 97 SER A O 1
ATOM 767 N N . PRO A 1 98 ? 10.063 -11.813 -4.235 1.00 90.88 98 PRO A N 1
ATOM 768 C CA . PRO A 1 98 ? 11.363 -11.173 -4.350 1.00 90.88 98 PRO A CA 1
ATOM 769 C C . PRO A 1 98 ? 12.506 -12.193 -4.510 1.00 90.88 98 PRO A C 1
ATOM 771 O O . PRO A 1 98 ? 13.500 -11.892 -5.158 1.00 90.88 98 PRO A O 1
ATOM 774 N N . LEU A 1 99 ? 12.364 -13.410 -3.979 1.00 91.06 99 LEU A N 1
ATOM 775 C CA . LEU A 1 99 ? 13.417 -14.433 -4.039 1.00 91.06 99 LEU A CA 1
ATOM 776 C C . LEU A 1 99 ? 13.663 -14.972 -5.455 1.00 91.06 99 LEU A C 1
ATOM 778 O O . LEU A 1 99 ? 14.750 -15.474 -5.727 1.00 91.06 99 LEU A O 1
ATOM 782 N N . ASP A 1 100 ? 12.681 -14.833 -6.346 1.00 94.44 100 ASP A N 1
ATOM 783 C CA . ASP A 1 100 ? 12.748 -15.314 -7.730 1.00 94.44 100 ASP A CA 1
ATOM 784 C C . ASP A 1 100 ? 13.189 -14.207 -8.710 1.00 94.44 100 ASP A C 1
ATOM 786 O O . ASP A 1 100 ? 13.252 -14.405 -9.929 1.00 94.44 100 ASP A O 1
ATOM 790 N N . ALA A 1 101 ? 13.468 -13.008 -8.192 1.00 94.50 101 ALA A N 1
ATOM 791 C CA . ALA A 1 101 ? 13.772 -11.834 -8.991 1.00 94.50 101 ALA A CA 1
ATOM 792 C C . ALA A 1 101 ? 15.280 -11.649 -9.188 1.00 94.50 101 ALA A C 1
ATOM 794 O O . ALA A 1 101 ? 16.069 -11.744 -8.245 1.00 94.50 101 ALA A O 1
ATOM 795 N N . SER A 1 102 ? 15.695 -11.292 -10.404 1.00 93.81 102 SER A N 1
ATOM 796 C CA . SER A 1 102 ? 17.053 -10.811 -10.658 1.00 93.81 102 SER A CA 1
ATOM 797 C C . SER A 1 102 ? 17.210 -9.344 -10.260 1.00 93.81 102 SER A C 1
ATOM 799 O O . SER A 1 102 ? 18.311 -8.909 -9.924 1.00 93.81 102 SER A O 1
ATOM 801 N N . HIS A 1 103 ? 16.112 -8.580 -10.267 1.00 94.81 103 HIS A N 1
ATOM 802 C CA . HIS A 1 103 ? 16.084 -7.184 -9.842 1.00 94.81 103 HIS A CA 1
ATOM 803 C C . HIS A 1 103 ? 14.824 -6.831 -9.042 1.00 94.81 103 HIS A C 1
ATOM 805 O O . HIS A 1 103 ? 13.766 -7.446 -9.174 1.00 94.81 103 HIS A O 1
ATOM 811 N N . TYR A 1 104 ? 14.932 -5.760 -8.261 1.00 95.25 104 TYR A N 1
ATOM 812 C CA . TYR A 1 104 ? 13.860 -5.175 -7.468 1.00 95.25 104 TYR A CA 1
ATOM 813 C C . TYR A 1 104 ? 13.590 -3.747 -7.916 1.00 95.25 104 TYR A C 1
ATOM 815 O O . TYR A 1 104 ? 14.496 -2.913 -7.865 1.00 95.25 104 TYR A O 1
ATOM 823 N N . LEU A 1 105 ? 12.346 -3.444 -8.286 1.00 96.25 105 LEU A N 1
ATOM 824 C CA . LEU A 1 105 ? 11.881 -2.069 -8.443 1.00 96.25 105 LEU A CA 1
ATOM 825 C C . LEU A 1 105 ? 11.190 -1.618 -7.151 1.00 96.25 105 LEU A C 1
ATOM 827 O O . LEU A 1 105 ? 10.043 -1.976 -6.859 1.00 96.25 105 LEU A O 1
ATOM 831 N N . GLU A 1 106 ? 11.908 -0.813 -6.377 1.00 96.06 106 GLU A N 1
ATOM 832 C CA . GLU A 1 106 ? 11.377 -0.088 -5.228 1.00 96.06 106 GLU A CA 1
ATOM 833 C C . GLU A 1 106 ? 10.839 1.271 -5.665 1.00 96.06 106 GLU A C 1
ATOM 835 O O . GLU A 1 106 ? 11.470 1.976 -6.454 1.00 96.06 106 GLU A O 1
ATOM 840 N N . THR A 1 107 ? 9.671 1.647 -5.144 1.00 97.31 107 THR A N 1
ATOM 841 C CA . THR A 1 107 ? 9.101 2.982 -5.350 1.00 97.31 107 THR A CA 1
ATOM 842 C C . THR A 1 107 ? 8.743 3.595 -4.008 1.00 97.31 107 THR A C 1
ATOM 844 O O . THR A 1 107 ? 7.869 3.097 -3.301 1.00 97.31 107 THR A O 1
ATOM 847 N N . GLU A 1 108 ? 9.402 4.695 -3.670 1.00 97.50 108 GLU A N 1
ATOM 848 C CA . GLU A 1 108 ? 8.989 5.576 -2.581 1.00 97.50 108 GLU A CA 1
ATOM 849 C C . GLU A 1 108 ? 8.228 6.767 -3.170 1.00 97.50 108 GLU A C 1
ATOM 851 O O . GLU A 1 108 ? 8.502 7.186 -4.296 1.00 97.50 108 GLU A O 1
ATOM 856 N N . PHE A 1 109 ? 7.263 7.322 -2.445 1.00 97.12 109 PHE A N 1
ATOM 857 C CA . PHE A 1 109 ? 6.524 8.493 -2.903 1.00 97.12 109 PHE A CA 1
ATOM 858 C C . PHE A 1 109 ? 6.349 9.546 -1.818 1.00 97.12 109 PHE A C 1
ATOM 860 O O . PHE A 1 109 ? 6.402 9.257 -0.626 1.00 97.12 109 PHE A O 1
ATOM 867 N N . GLY A 1 110 ? 6.140 10.789 -2.237 1.00 96.12 110 GLY A N 1
ATOM 868 C CA . GLY A 1 110 ? 5.799 11.895 -1.352 1.00 96.12 110 GLY A CA 1
ATOM 869 C C . GLY A 1 110 ? 4.638 12.702 -1.914 1.00 96.12 110 GLY A C 1
ATOM 870 O O . GLY A 1 110 ? 4.696 13.167 -3.055 1.00 96.12 110 GLY A O 1
ATOM 871 N N . VAL A 1 111 ? 3.605 12.894 -1.095 1.00 92.31 111 VAL A N 1
ATOM 872 C CA . VAL A 1 111 ? 2.481 13.793 -1.389 1.00 92.31 111 VAL A CA 1
ATOM 873 C C . VAL A 1 111 ? 2.894 15.222 -1.045 1.00 92.31 111 VAL A C 1
ATOM 875 O O . VAL A 1 111 ? 3.289 15.512 0.084 1.00 92.31 111 VAL A O 1
ATOM 878 N N . ARG A 1 112 ? 2.840 16.126 -2.025 1.00 87.50 112 ARG A N 1
ATOM 879 C CA . ARG A 1 112 ? 3.228 17.536 -1.890 1.00 87.50 112 ARG A CA 1
ATOM 880 C C . ARG A 1 112 ? 2.064 18.435 -2.287 1.00 87.50 112 ARG A C 1
ATOM 882 O O . ARG A 1 112 ? 1.223 18.064 -3.092 1.00 87.50 112 ARG A O 1
ATOM 889 N N . ALA A 1 113 ? 2.081 19.681 -1.815 1.00 84.44 113 ALA A N 1
ATOM 890 C CA . ALA A 1 113 ? 1.072 20.675 -2.195 1.00 84.44 113 ALA A CA 1
ATOM 891 C C . ALA A 1 113 ? 0.992 20.932 -3.715 1.00 84.44 113 ALA A C 1
ATOM 893 O O . ALA A 1 113 ? -0.026 21.402 -4.202 1.00 84.44 113 ALA A O 1
ATOM 894 N N . LYS A 1 114 ? 2.070 20.650 -4.460 1.00 86.44 114 LYS A N 1
ATOM 895 C CA . LYS A 1 114 ? 2.136 20.812 -5.920 1.00 86.44 114 LYS A CA 1
ATOM 896 C C . LYS A 1 114 ? 1.863 19.519 -6.704 1.00 86.44 114 LYS A C 1
ATOM 898 O O . LYS A 1 114 ? 1.912 19.560 -7.929 1.00 86.44 114 LYS A O 1
ATOM 903 N N . GLY A 1 115 ? 1.612 18.395 -6.028 1.00 92.88 115 GLY A N 1
ATOM 904 C CA . GLY A 1 115 ? 1.365 17.099 -6.663 1.00 92.88 115 GLY A CA 1
ATOM 905 C C . GLY A 1 115 ? 2.115 15.945 -5.997 1.00 92.88 115 GLY A C 1
ATOM 906 O O . GLY A 1 115 ? 2.282 15.902 -4.778 1.00 92.88 115 GLY A O 1
ATOM 907 N N . LEU A 1 116 ? 2.584 14.999 -6.803 1.00 95.44 116 LEU A N 1
ATOM 908 C CA . LEU A 1 116 ? 3.159 13.731 -6.365 1.00 95.44 116 LEU A CA 1
ATOM 909 C C . LEU A 1 116 ? 4.617 13.613 -6.815 1.00 95.44 116 LEU A C 1
ATOM 911 O O . LEU A 1 116 ? 4.939 13.829 -7.980 1.00 95.44 116 LEU A O 1
ATOM 915 N N . SER A 1 117 ? 5.500 13.227 -5.900 1.00 96.12 117 SER A N 1
ATOM 916 C CA . SER A 1 117 ? 6.884 12.867 -6.220 1.00 96.12 117 SER A CA 1
ATOM 917 C C . SER A 1 117 ? 7.061 11.363 -6.066 1.00 96.12 117 SER A C 1
ATOM 919 O O . SER A 1 117 ? 6.654 10.809 -5.048 1.00 96.12 117 SER A O 1
ATOM 921 N N . LEU A 1 118 ? 7.653 10.712 -7.065 1.00 97.38 118 LEU A N 1
ATOM 922 C CA . LEU A 1 118 ? 7.980 9.290 -7.079 1.00 97.38 118 LEU A CA 1
ATOM 923 C C . LEU A 1 118 ? 9.493 9.130 -7.172 1.00 97.38 118 LEU A C 1
ATOM 925 O O . LEU A 1 118 ? 10.132 9.694 -8.058 1.00 97.38 118 LEU A O 1
ATOM 929 N N . PHE A 1 119 ? 10.055 8.344 -6.268 1.00 96.75 119 PHE A N 1
ATOM 930 C CA . PHE A 1 119 ? 11.455 7.964 -6.247 1.00 96.75 119 PHE A CA 1
ATOM 931 C C . PHE A 1 119 ? 11.562 6.473 -6.562 1.00 96.75 119 PHE A C 1
ATOM 933 O O . PHE A 1 119 ? 11.217 5.620 -5.744 1.00 96.75 119 PHE A O 1
ATOM 940 N N . PHE A 1 120 ? 12.036 6.162 -7.763 1.00 96.38 120 PHE A N 1
ATOM 941 C CA . PHE A 1 120 ? 12.287 4.804 -8.222 1.00 96.38 120 PHE A CA 1
ATOM 942 C C . PHE A 1 120 ? 13.712 4.395 -7.885 1.00 96.38 120 PHE A C 1
ATOM 944 O O . PHE A 1 120 ? 14.656 5.160 -8.108 1.00 96.38 120 PHE A O 1
ATOM 951 N N . ARG A 1 121 ? 13.876 3.158 -7.426 1.00 95.31 121 ARG A N 1
ATOM 952 C CA . ARG A 1 121 ? 15.178 2.531 -7.223 1.00 95.31 121 ARG A CA 1
ATOM 953 C C . ARG A 1 121 ? 15.137 1.111 -7.768 1.00 95.31 121 ARG A C 1
ATOM 955 O O . ARG A 1 121 ? 14.393 0.276 -7.267 1.00 95.31 121 ARG A O 1
ATOM 962 N N . LEU A 1 122 ? 15.949 0.855 -8.784 1.00 94.75 122 LEU A N 1
ATOM 963 C CA . LEU A 1 122 ? 16.154 -0.463 -9.364 1.00 94.75 122 LEU A CA 1
ATOM 964 C C . LEU A 1 122 ? 17.427 -1.066 -8.766 1.00 94.75 122 LEU A C 1
ATOM 966 O O . LEU A 1 122 ? 18.516 -0.515 -8.944 1.00 94.75 122 LEU A O 1
ATOM 970 N N . LYS A 1 123 ? 17.289 -2.169 -8.032 1.00 92.94 123 LYS A N 1
ATOM 971 C CA . LYS A 1 123 ? 18.406 -2.864 -7.375 1.00 92.94 123 LYS A CA 1
ATOM 972 C C . LYS A 1 123 ? 18.598 -4.253 -7.980 1.00 92.94 123 LYS A C 1
ATOM 974 O O . LYS A 1 123 ? 17.595 -4.938 -8.160 1.00 92.94 123 LYS A O 1
ATOM 979 N N . PRO A 1 124 ? 19.832 -4.708 -8.239 1.00 91.81 124 PRO A N 1
ATOM 980 C CA . PRO A 1 124 ? 20.078 -6.121 -8.517 1.00 91.81 124 PRO A CA 1
ATOM 981 C C . PRO A 1 124 ? 19.838 -6.957 -7.255 1.00 91.81 124 PRO A C 1
ATOM 983 O O . PRO A 1 124 ? 20.041 -6.474 -6.135 1.00 91.81 124 PRO A O 1
ATOM 986 N N . SER A 1 125 ? 19.439 -8.214 -7.419 1.00 87.50 125 SER A N 1
ATOM 987 C CA . SER A 1 125 ? 19.204 -9.104 -6.283 1.00 87.50 125 SER A CA 1
ATOM 988 C C . SER A 1 125 ? 20.472 -9.661 -5.651 1.00 87.50 125 SER A C 1
ATOM 990 O O . SER A 1 125 ? 20.494 -9.919 -4.450 1.00 87.50 125 SER A O 1
ATOM 992 N N . ASP A 1 126 ? 21.547 -9.754 -6.428 1.00 83.81 126 ASP A N 1
ATOM 993 C CA . ASP A 1 126 ? 22.856 -10.231 -5.980 1.00 83.81 126 ASP A CA 1
ATOM 994 C C . ASP A 1 126 ? 23.682 -9.175 -5.215 1.00 83.81 126 ASP A C 1
ATOM 996 O O . ASP A 1 126 ? 24.719 -9.497 -4.636 1.00 83.81 126 ASP A O 1
ATOM 1000 N N . GLY A 1 127 ? 23.243 -7.910 -5.209 1.00 73.19 127 GLY A N 1
ATOM 1001 C CA . GLY A 1 127 ? 23.956 -6.795 -4.578 1.00 73.19 127 GLY A CA 1
ATOM 1002 C C . GLY A 1 127 ? 25.310 -6.450 -5.213 1.00 73.19 127 GLY A C 1
ATOM 1003 O O . GLY A 1 127 ? 26.046 -5.633 -4.660 1.00 73.19 127 GLY A O 1
ATOM 1004 N N . THR A 1 128 ? 25.655 -7.047 -6.356 1.00 70.12 128 THR A N 1
ATOM 1005 C CA . THR A 1 128 ? 26.960 -6.883 -7.014 1.00 70.12 128 THR A CA 1
ATOM 1006 C C . THR A 1 128 ? 26.987 -5.719 -8.002 1.00 70.12 128 THR A C 1
ATOM 1008 O O . THR A 1 128 ? 28.045 -5.126 -8.222 1.00 70.12 128 THR A O 1
ATOM 1011 N N . LYS A 1 129 ? 25.833 -5.355 -8.581 1.00 74.69 129 LYS A N 1
ATOM 1012 C CA . LYS A 1 129 ? 25.697 -4.200 -9.482 1.00 74.69 129 LYS A CA 1
ATOM 1013 C C . LYS A 1 129 ? 25.247 -2.940 -8.732 1.00 74.69 129 LYS A C 1
ATOM 1015 O O . LYS A 1 129 ? 24.577 -2.986 -7.700 1.00 74.69 129 LYS A O 1
ATOM 1020 N N . VAL A 1 130 ? 25.605 -1.779 -9.279 1.00 77.06 130 VAL A N 1
ATOM 1021 C CA . VAL A 1 130 ? 25.153 -0.483 -8.755 1.00 77.06 130 VAL A CA 1
ATOM 1022 C C . VAL A 1 130 ? 23.651 -0.338 -8.995 1.00 77.06 130 VAL A C 1
ATOM 1024 O O . VAL A 1 130 ? 23.151 -0.673 -10.065 1.00 77.06 130 VAL A O 1
ATOM 1027 N N . SER A 1 131 ? 22.928 0.161 -7.993 1.00 86.38 131 SER A N 1
ATOM 1028 C CA . SER A 1 131 ? 21.506 0.473 -8.139 1.00 86.38 131 SER A CA 1
ATOM 1029 C C . SER A 1 131 ? 21.305 1.719 -9.000 1.00 86.38 131 SER A C 1
ATOM 1031 O O . SER A 1 131 ? 21.990 2.723 -8.806 1.00 86.38 131 SER A O 1
ATOM 1033 N N . THR A 1 132 ? 20.314 1.687 -9.885 1.00 91.06 132 THR A N 1
ATOM 1034 C CA . THR A 1 132 ? 19.886 2.860 -10.659 1.00 91.06 132 THR A CA 1
ATOM 1035 C C . THR A 1 132 ? 18.702 3.515 -9.960 1.00 91.06 132 THR A C 1
ATOM 1037 O O . THR A 1 132 ? 17.840 2.831 -9.410 1.00 91.06 132 THR A O 1
ATOM 1040 N N . SER A 1 133 ? 18.636 4.845 -9.966 1.00 93.56 133 SER A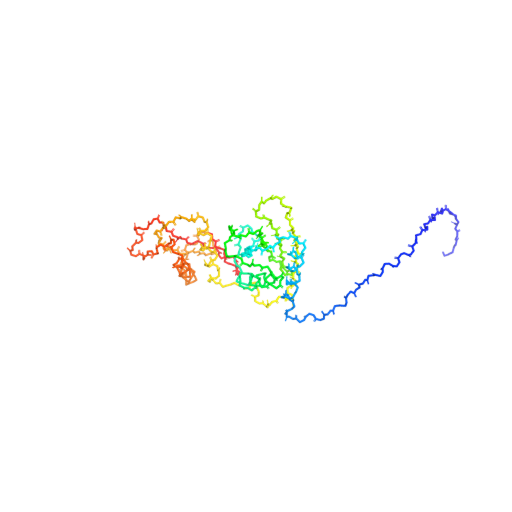 N 1
ATOM 1041 C CA . SER A 1 133 ? 17.518 5.586 -9.379 1.00 93.56 133 SER A CA 1
ATOM 1042 C C . SER A 1 133 ? 17.010 6.681 -10.299 1.00 93.56 133 SER A C 1
ATOM 1044 O O . SER A 1 133 ? 17.793 7.292 -11.026 1.00 93.56 133 SER A O 1
ATOM 1046 N N . LYS A 1 134 ? 15.715 6.979 -10.211 1.00 93.88 134 LYS A N 1
ATOM 1047 C CA . LYS A 1 134 ? 15.076 8.058 -10.965 1.00 93.88 134 LYS A CA 1
ATOM 1048 C C . LYS A 1 134 ? 14.021 8.740 -10.105 1.00 93.88 134 LYS A C 1
ATOM 1050 O O . LYS A 1 134 ? 13.291 8.076 -9.379 1.00 93.88 134 LYS A O 1
ATOM 1055 N N . ILE A 1 135 ? 13.926 10.060 -10.223 1.00 94.62 135 ILE A N 1
ATOM 1056 C CA . ILE A 1 135 ? 12.836 10.842 -9.638 1.00 94.62 135 ILE A CA 1
ATOM 1057 C C . ILE A 1 135 ? 11.877 11.238 -10.753 1.00 94.62 135 ILE A C 1
ATOM 1059 O O . ILE A 1 135 ? 12.312 11.670 -11.821 1.00 94.62 135 ILE A O 1
ATOM 1063 N N . LEU A 1 136 ? 10.582 11.101 -10.492 1.00 95.31 136 LEU A N 1
ATOM 1064 C CA . LEU A 1 136 ? 9.518 11.666 -11.305 1.00 95.31 136 LEU A CA 1
ATOM 1065 C C . LEU A 1 136 ? 8.666 12.592 -10.444 1.00 95.31 136 LEU A C 1
ATOM 1067 O O . LEU A 1 136 ? 8.225 12.216 -9.361 1.00 95.31 136 LEU A O 1
ATOM 1071 N N . GLU A 1 137 ? 8.402 13.785 -10.955 1.00 94.75 137 GLU A N 1
ATOM 1072 C CA . GLU A 1 137 ? 7.442 14.712 -10.370 1.00 94.75 137 GLU A CA 1
ATOM 1073 C C . GLU A 1 137 ? 6.216 14.783 -11.278 1.00 94.75 137 GLU A C 1
ATOM 1075 O O . GLU A 1 137 ? 6.331 14.969 -12.489 1.00 94.75 137 GLU A O 1
ATOM 1080 N N . LEU A 1 138 ? 5.041 14.587 -10.688 1.00 94.06 138 LEU A N 1
ATOM 1081 C CA . LEU A 1 138 ? 3.748 14.710 -11.341 1.00 94.06 138 LEU A CA 1
ATOM 1082 C C . LEU A 1 138 ? 3.025 15.893 -10.713 1.00 94.06 138 LEU A C 1
ATOM 1084 O O . LEU A 1 138 ? 2.737 15.888 -9.516 1.00 94.06 138 LEU A O 1
ATOM 1088 N N . GLU A 1 139 ? 2.745 16.908 -11.523 1.00 92.25 139 GLU A N 1
ATOM 1089 C CA . GLU A 1 139 ? 1.971 18.062 -11.083 1.00 92.25 139 GLU A CA 1
ATOM 1090 C C . GLU A 1 139 ? 0.532 17.653 -10.752 1.00 92.25 139 GLU A C 1
ATOM 1092 O O . GLU A 1 139 ? -0.055 16.805 -11.426 1.00 92.25 139 GLU A O 1
ATOM 1097 N N . ASP A 1 140 ? -0.052 18.288 -9.736 1.00 90.75 140 ASP A N 1
ATOM 1098 C CA . ASP A 1 140 ? -1.412 17.993 -9.265 1.00 90.75 140 ASP A CA 1
ATOM 1099 C C . ASP A 1 140 ? -2.459 18.064 -10.391 1.00 90.75 140 ASP A C 1
ATOM 1101 O O . ASP A 1 140 ? -3.306 17.185 -10.513 1.00 90.75 140 ASP A O 1
ATOM 1105 N N . GLY A 1 141 ? -2.324 19.035 -11.304 1.00 89.75 141 GLY A N 1
ATOM 1106 C CA . GLY A 1 141 ? -3.221 19.192 -12.456 1.00 89.75 141 GLY A CA 1
ATOM 1107 C C . GLY A 1 141 ? -3.185 18.041 -13.473 1.00 89.75 141 GLY A C 1
ATOM 1108 O O . GLY A 1 141 ? -4.082 17.941 -14.309 1.00 89.75 141 GLY A O 1
ATOM 1109 N N . LEU A 1 142 ? -2.173 17.168 -13.415 1.00 89.69 142 LEU A N 1
ATOM 1110 C CA . LEU A 1 142 ? -2.062 15.979 -14.267 1.00 89.69 142 LEU A CA 1
ATOM 1111 C C . LEU A 1 142 ? -2.685 14.736 -13.625 1.00 89.69 142 LEU A C 1
ATOM 1113 O O . LEU A 1 142 ? -2.943 13.756 -14.332 1.00 89.69 142 LEU A O 1
ATOM 1117 N N . LEU A 1 143 ? -2.897 14.754 -12.309 1.00 92.56 143 LEU A N 1
ATOM 1118 C CA . LEU A 1 143 ? -3.397 13.625 -11.536 1.00 92.56 143 LEU A CA 1
ATOM 1119 C C . LEU A 1 143 ? -4.939 13.605 -11.523 1.00 92.56 143 LEU A C 1
ATOM 1121 O O . LEU A 1 143 ? -5.586 14.637 -11.709 1.00 92.56 143 LEU A O 1
ATOM 1125 N N . PRO A 1 144 ? -5.572 12.430 -11.342 1.00 91.94 144 PRO A N 1
ATOM 1126 C CA . PRO A 1 144 ? -7.020 12.352 -11.138 1.00 91.94 144 PRO A CA 1
ATOM 1127 C C . PRO A 1 144 ? -7.445 13.144 -9.901 1.00 91.94 144 PRO A C 1
ATOM 1129 O O . PRO A 1 144 ? -6.734 13.124 -8.912 1.00 91.94 144 PRO A O 1
ATOM 1132 N N . LYS A 1 145 ? -8.612 13.793 -9.914 1.00 89.88 145 LYS A N 1
ATOM 1133 C CA . LYS A 1 145 ? -9.053 14.693 -8.829 1.00 89.88 145 LYS A CA 1
ATOM 1134 C C . LYS A 1 145 ? -8.994 14.074 -7.420 1.00 89.88 145 LYS A C 1
ATOM 1136 O O . LYS A 1 145 ? -8.706 14.778 -6.464 1.00 89.88 145 LYS A O 1
ATOM 1141 N N . ASP A 1 146 ? -9.269 12.782 -7.312 1.00 89.31 146 ASP A N 1
ATOM 1142 C CA . ASP A 1 146 ? -9.373 11.995 -6.081 1.00 89.31 146 ASP A CA 1
ATOM 1143 C C . ASP A 1 146 ? -8.093 11.200 -5.752 1.00 89.31 146 ASP A C 1
ATOM 1145 O O . ASP A 1 146 ? -8.099 10.314 -4.899 1.00 89.31 146 ASP A O 1
ATOM 1149 N N . TRP A 1 147 ? -6.968 11.491 -6.417 1.00 92.06 147 TRP A N 1
ATOM 1150 C CA . TRP A 1 147 ? -5.737 10.700 -6.300 1.00 92.06 147 TRP A CA 1
ATOM 1151 C C . TRP A 1 147 ? -5.163 10.636 -4.876 1.00 92.06 147 TRP A C 1
ATOM 1153 O O . TRP A 1 147 ? -4.498 9.661 -4.522 1.00 92.06 147 TRP A O 1
ATOM 1163 N N . ASN A 1 148 ? -5.399 11.669 -4.067 1.00 91.19 148 ASN A N 1
ATOM 1164 C CA . ASN A 1 148 ? -4.938 11.773 -2.684 1.00 91.19 148 ASN A CA 1
ATOM 1165 C C . ASN A 1 148 ? -6.073 11.621 -1.656 1.00 91.19 148 ASN A C 1
ATOM 1167 O O . ASN A 1 148 ? -5.824 11.788 -0.458 1.00 91.19 148 ASN A O 1
ATOM 1171 N N . GLU A 1 149 ? -7.295 11.303 -2.095 1.00 90.12 149 GLU A N 1
ATOM 1172 C CA . GLU A 1 149 ? -8.425 11.080 -1.199 1.00 90.12 149 GLU A CA 1
ATOM 1173 C C . GLU A 1 149 ? -8.292 9.735 -0.475 1.00 90.12 149 GLU A C 1
ATOM 1175 O O . GLU A 1 149 ? -7.759 8.751 -0.998 1.00 90.12 149 GLU A O 1
ATOM 1180 N N . ARG A 1 150 ? -8.755 9.708 0.777 1.00 90.62 150 ARG A N 1
ATOM 1181 C CA . ARG A 1 150 ? -8.669 8.546 1.664 1.00 90.62 150 ARG A CA 1
ATOM 1182 C C . ARG A 1 150 ? -9.951 8.413 2.467 1.00 90.62 150 ARG A C 1
ATOM 1184 O O . ARG A 1 150 ? -10.438 9.388 3.038 1.00 90.62 150 ARG A O 1
ATOM 1191 N N . THR A 1 151 ? -10.469 7.198 2.540 1.00 90.38 151 THR A N 1
ATOM 1192 C CA . THR A 1 151 ? -11.630 6.839 3.358 1.00 90.38 151 THR A CA 1
ATOM 1193 C C . THR A 1 151 ? -11.200 6.324 4.735 1.00 90.38 151 THR A C 1
ATOM 1195 O O . THR A 1 151 ? -10.028 6.022 4.966 1.00 90.38 151 THR A O 1
ATOM 1198 N N . LEU A 1 152 ? -12.150 6.173 5.664 1.00 86.69 152 LEU A N 1
ATOM 1199 C CA . LEU A 1 152 ? -11.873 5.549 6.967 1.00 86.69 152 LEU A CA 1
ATOM 1200 C C . LEU A 1 152 ? -11.389 4.107 6.826 1.00 86.69 152 LEU A C 1
ATOM 1202 O O . LEU A 1 152 ? -10.474 3.698 7.536 1.00 86.69 152 LEU A O 1
ATOM 1206 N N . ARG A 1 153 ? -11.916 3.385 5.840 1.00 91.38 153 ARG A N 1
ATOM 1207 C CA . ARG A 1 153 ? -11.472 2.037 5.502 1.00 91.38 153 ARG A CA 1
ATOM 1208 C C . ARG A 1 153 ? -10.021 1.996 5.035 1.00 91.38 153 ARG A C 1
ATOM 1210 O O . ARG A 1 153 ? -9.289 1.092 5.415 1.00 91.38 153 ARG A O 1
ATOM 1217 N N . ASP A 1 154 ? -9.575 2.997 4.278 1.00 92.56 154 ASP A N 1
ATOM 1218 C CA . ASP A 1 154 ? -8.171 3.104 3.858 1.00 92.56 154 ASP A CA 1
ATOM 1219 C C . ASP A 1 154 ? -7.242 3.387 5.048 1.00 92.56 154 ASP A C 1
ATOM 1221 O O . ASP A 1 154 ? -6.102 2.923 5.083 1.00 92.56 154 ASP A O 1
ATOM 1225 N N . ILE A 1 155 ? -7.726 4.133 6.045 1.00 89.62 155 ILE A N 1
ATOM 1226 C CA . ILE A 1 155 ? -7.007 4.340 7.307 1.00 89.62 155 ILE A CA 1
ATOM 1227 C C . ILE A 1 155 ? -6.977 3.041 8.121 1.00 89.62 155 ILE A C 1
ATOM 1229 O O . ILE A 1 155 ? -5.920 2.671 8.624 1.00 89.62 155 ILE A O 1
ATOM 1233 N N . ALA A 1 156 ? -8.092 2.316 8.224 1.00 91.88 156 ALA A N 1
ATOM 1234 C CA . ALA A 1 156 ? -8.134 1.020 8.895 1.00 91.88 156 ALA A CA 1
ATOM 1235 C C . ALA A 1 156 ? -7.170 0.017 8.245 1.00 91.88 156 ALA A C 1
ATOM 1237 O O . ALA A 1 156 ? -6.382 -0.611 8.950 1.00 91.88 156 ALA A O 1
ATOM 1238 N N . HIS A 1 157 ? -7.155 -0.052 6.911 1.00 93.19 157 HIS A N 1
ATOM 1239 C CA . HIS A 1 157 ? -6.208 -0.866 6.151 1.00 93.19 157 HIS A CA 1
ATOM 1240 C C . HIS A 1 157 ? -4.757 -0.512 6.501 1.00 93.19 157 HIS A C 1
ATOM 1242 O O . HIS A 1 157 ? -3.954 -1.391 6.809 1.00 93.19 157 HIS A O 1
ATOM 1248 N N . GLU A 1 158 ? -4.419 0.782 6.521 1.00 92.69 158 GLU A N 1
ATOM 1249 C CA . GLU A 1 158 ? -3.090 1.255 6.922 1.00 92.69 158 GLU A CA 1
ATOM 1250 C C . GLU A 1 158 ? -2.704 0.796 8.333 1.00 92.69 158 GLU A C 1
ATOM 1252 O O . GLU A 1 158 ? -1.599 0.288 8.543 1.00 92.69 158 GLU A O 1
ATOM 1257 N N . LEU A 1 159 ? -3.603 0.978 9.305 1.00 91.00 159 LEU A N 1
ATOM 1258 C CA . LEU A 1 159 ? -3.367 0.601 10.698 1.00 91.00 159 LEU A CA 1
ATOM 1259 C C . LEU A 1 159 ? -3.133 -0.907 10.823 1.00 91.00 159 LEU A C 1
ATOM 1261 O O . LEU A 1 159 ? -2.187 -1.333 11.485 1.00 91.00 159 LEU A O 1
ATOM 1265 N N . VAL A 1 160 ? -3.944 -1.711 10.137 1.00 92.25 160 VAL A N 1
ATOM 1266 C CA . VAL A 1 160 ? -3.817 -3.170 10.139 1.00 92.25 160 VAL A CA 1
ATOM 1267 C C . VAL A 1 160 ? -2.511 -3.626 9.498 1.00 92.25 160 VAL A C 1
ATOM 1269 O O . VAL A 1 160 ? -1.813 -4.445 10.090 1.00 92.25 160 VAL A O 1
ATOM 1272 N N . ARG A 1 161 ? -2.104 -3.044 8.364 1.00 91.44 161 ARG A N 1
ATOM 1273 C CA . ARG A 1 161 ? -0.803 -3.341 7.736 1.00 91.44 161 ARG A CA 1
ATOM 1274 C C . ARG A 1 161 ? 0.379 -3.007 8.644 1.00 91.44 161 AR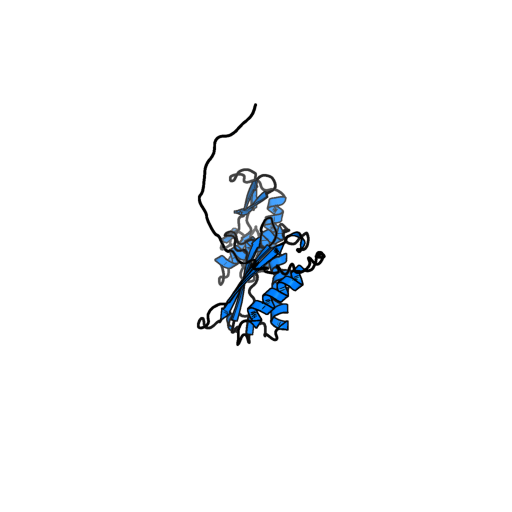G A C 1
ATOM 1276 O O . ARG A 1 161 ? 1.380 -3.723 8.655 1.00 91.44 161 ARG A O 1
ATOM 1283 N N . LYS A 1 162 ? 0.281 -1.930 9.428 1.00 90.69 162 LYS A N 1
ATOM 1284 C CA . LYS A 1 162 ? 1.307 -1.583 10.422 1.00 90.69 162 LYS A CA 1
ATOM 1285 C C . LYS A 1 162 ? 1.377 -2.630 11.532 1.00 90.69 162 LYS A C 1
ATOM 1287 O O . LYS A 1 162 ? 2.479 -3.062 11.864 1.00 90.69 162 LYS A O 1
ATOM 1292 N N . ILE A 1 163 ? 0.232 -3.083 12.045 1.00 89.75 163 ILE A N 1
ATOM 1293 C CA . ILE A 1 163 ? 0.160 -4.160 13.045 1.00 89.75 163 ILE A CA 1
ATOM 1294 C C . ILE A 1 163 ? 0.744 -5.461 12.478 1.00 89.75 163 ILE A C 1
ATOM 1296 O O . ILE A 1 163 ? 1.637 -6.041 13.091 1.00 89.75 163 ILE A O 1
ATOM 1300 N N . GLU A 1 164 ? 0.309 -5.870 11.284 1.00 90.88 164 GLU A N 1
ATOM 1301 C CA . GLU A 1 164 ? 0.829 -7.034 10.556 1.00 90.88 164 GLU A CA 1
ATOM 1302 C C . GLU A 1 164 ? 2.356 -6.973 10.446 1.00 90.88 164 GLU A C 1
ATOM 1304 O O . GLU A 1 164 ? 3.035 -7.936 10.782 1.00 90.88 164 GLU A O 1
ATOM 1309 N N . SER A 1 165 ? 2.918 -5.822 10.060 1.00 88.25 165 SER A N 1
ATOM 1310 C CA . SER A 1 165 ? 4.369 -5.677 9.889 1.00 88.25 165 SER A CA 1
ATOM 1311 C C . SER A 1 165 ? 5.174 -5.852 11.182 1.00 88.25 165 SER A C 1
ATOM 1313 O O . SER A 1 165 ? 6.305 -6.329 11.132 1.00 88.25 165 SER A O 1
ATOM 1315 N N . VAL A 1 166 ? 4.603 -5.482 12.333 1.00 87.62 166 VAL A N 1
ATOM 1316 C CA . VAL A 1 166 ? 5.244 -5.630 13.652 1.00 87.62 166 VAL A CA 1
ATOM 1317 C C . VAL A 1 166 ? 5.125 -7.065 14.163 1.00 87.62 166 VAL A C 1
ATOM 1319 O O . VAL A 1 166 ? 6.020 -7.556 14.847 1.00 87.62 166 VAL A O 1
ATOM 1322 N N . LEU A 1 167 ? 4.023 -7.731 13.828 1.00 87.62 167 LEU A N 1
ATOM 1323 C CA . LEU A 1 167 ? 3.658 -9.051 14.337 1.00 87.62 167 LEU A CA 1
ATOM 1324 C C . LEU A 1 167 ? 3.950 -10.190 13.348 1.00 87.62 167 LEU A C 1
ATOM 1326 O O . LEU A 1 167 ? 3.623 -11.343 13.628 1.00 87.62 167 LEU A O 1
ATOM 1330 N N . PHE A 1 168 ? 4.543 -9.877 12.195 1.00 85.25 168 PHE A N 1
ATOM 1331 C CA . PHE A 1 168 ? 4.704 -10.794 11.072 1.00 85.25 168 PHE A CA 1
ATOM 1332 C C . PHE A 1 168 ? 5.340 -12.134 11.476 1.00 85.25 168 PHE A C 1
ATOM 1334 O O . PHE A 1 168 ? 6.322 -12.182 12.220 1.00 85.25 168 PHE A O 1
ATOM 1341 N N . GLY A 1 169 ? 4.793 -13.230 10.939 1.00 82.00 169 GLY A N 1
ATOM 1342 C CA . GLY A 1 169 ? 5.300 -14.591 11.149 1.00 82.00 169 GLY A CA 1
ATOM 1343 C C . GLY A 1 169 ? 4.824 -15.280 12.433 1.00 82.00 169 GLY A C 1
ATOM 1344 O O . GLY A 1 169 ? 5.255 -16.396 12.711 1.00 82.00 169 GLY A O 1
ATOM 1345 N N . GLN A 1 170 ? 3.942 -14.650 13.206 1.00 86.25 170 GLN A N 1
ATOM 1346 C CA . GLN A 1 170 ? 3.345 -15.217 14.416 1.00 86.25 170 GLN A CA 1
ATOM 1347 C C . GLN A 1 170 ? 1.822 -15.297 14.274 1.00 86.25 170 GLN A C 1
ATOM 1349 O O . GLN A 1 170 ? 1.212 -14.442 13.637 1.00 86.25 170 GLN A O 1
ATOM 1354 N N . GLN A 1 171 ? 1.207 -16.310 14.885 1.00 88.25 171 GLN A N 1
ATOM 1355 C CA . GLN A 1 171 ? -0.246 -16.455 14.921 1.00 88.25 171 GLN A CA 1
ATOM 1356 C C . GLN A 1 171 ? -0.785 -15.923 16.253 1.00 88.25 171 GLN A C 1
ATOM 1358 O O . GLN A 1 171 ? -0.288 -16.319 17.307 1.00 88.25 171 GLN A O 1
ATOM 1363 N N . PHE A 1 172 ? -1.783 -15.038 16.212 1.00 88.31 172 PHE A N 1
ATOM 1364 C CA . PHE A 1 172 ? -2.352 -14.409 17.410 1.00 88.31 172 PHE A CA 1
ATOM 1365 C C . PHE A 1 172 ? -3.865 -14.544 17.460 1.00 88.31 172 PHE A C 1
ATOM 1367 O O . PHE A 1 172 ? -4.549 -14.307 16.466 1.00 88.31 172 PHE A O 1
ATOM 1374 N N . ARG A 1 173 ? -4.399 -14.792 18.656 1.00 89.69 173 ARG A N 1
ATOM 1375 C CA . ARG A 1 173 ? -5.811 -14.563 18.960 1.00 89.69 173 ARG A CA 1
ATOM 1376 C C . ARG A 1 173 ? -5.983 -13.131 19.442 1.00 89.69 173 ARG A C 1
ATOM 1378 O O . ARG A 1 173 ? -5.479 -12.760 20.504 1.00 89.69 173 ARG A O 1
ATOM 1385 N N . LEU A 1 174 ? -6.681 -12.314 18.662 1.00 90.62 174 LEU A N 1
ATOM 1386 C CA . LEU A 1 174 ? -6.850 -10.890 18.928 1.00 90.62 174 LEU A CA 1
ATOM 1387 C C . LEU A 1 174 ? -8.292 -10.561 19.291 1.00 90.62 174 LEU A C 1
ATOM 1389 O O . LEU A 1 174 ? -9.231 -10.965 18.612 1.00 90.62 174 LEU A O 1
ATOM 1393 N N . ALA A 1 175 ? -8.470 -9.733 20.316 1.00 90.25 175 ALA A N 1
ATOM 1394 C CA . ALA A 1 175 ? -9.731 -9.043 20.553 1.00 90.25 175 ALA A CA 1
ATOM 1395 C C . ALA A 1 175 ? -9.647 -7.599 20.043 1.00 90.25 175 ALA A C 1
ATOM 1397 O O . ALA A 1 175 ? -8.695 -6.875 20.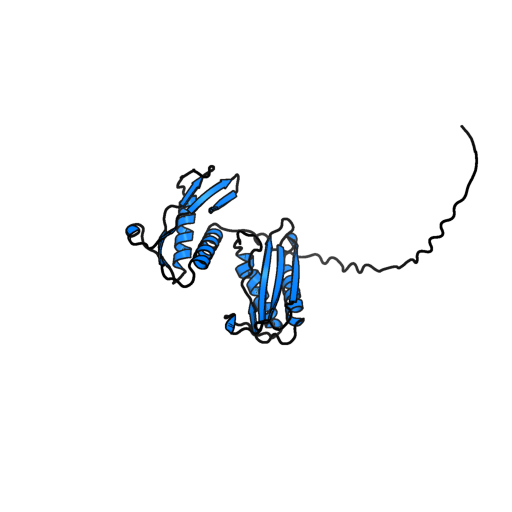345 1.00 90.25 175 ALA A O 1
ATOM 1398 N N . VAL A 1 176 ? -10.676 -7.137 19.329 1.00 90.31 176 VAL A N 1
ATOM 1399 C CA . VAL A 1 176 ? -10.798 -5.717 18.960 1.00 90.31 176 VAL A CA 1
ATOM 1400 C C . VAL A 1 176 ? -11.548 -4.973 20.062 1.00 90.31 176 VAL A C 1
ATOM 1402 O O . VAL A 1 176 ? -12.758 -5.132 20.266 1.00 90.31 176 VAL A O 1
ATOM 1405 N N . GLY A 1 177 ? -10.782 -4.186 20.810 1.00 87.31 177 GLY A N 1
ATOM 1406 C CA . GLY A 1 177 ? -11.222 -3.394 21.943 1.00 87.31 177 GLY A CA 1
ATOM 1407 C C . GLY A 1 177 ? -11.933 -2.102 21.562 1.00 87.31 177 GLY A C 1
ATOM 1408 O O . GLY A 1 177 ? -12.482 -1.961 20.473 1.00 87.31 177 GLY A O 1
ATOM 1409 N N . GLU A 1 178 ? -11.966 -1.173 22.514 1.00 87.94 178 GLU A N 1
ATOM 1410 C CA . GLU A 1 178 ? -12.574 0.140 22.321 1.00 87.94 178 GLU A CA 1
ATOM 1411 C C . GLU A 1 178 ? -11.682 1.033 21.454 1.00 87.94 178 GLU A C 1
ATOM 1413 O O . GLU A 1 178 ? -10.455 1.048 21.597 1.00 87.94 178 GLU A O 1
ATOM 1418 N N . PHE A 1 179 ? -12.331 1.800 20.583 1.00 89.62 179 PHE A N 1
ATOM 1419 C CA . PHE A 1 179 ? -11.749 2.959 19.929 1.00 89.62 179 PHE A CA 1
ATOM 1420 C C . PHE A 1 179 ? -12.409 4.186 20.538 1.00 89.62 179 PHE A C 1
ATOM 1422 O O . PHE A 1 179 ? -13.634 4.249 20.625 1.00 89.62 179 PHE A O 1
ATOM 1429 N N . SER A 1 180 ? -11.614 5.149 20.982 1.00 88.19 180 SER A N 1
ATOM 1430 C CA . SER A 1 180 ? -12.151 6.376 21.567 1.00 88.19 180 SER A CA 1
ATOM 1431 C C . SER A 1 180 ? -11.186 7.540 21.431 1.00 88.19 180 SER A C 1
ATOM 1433 O O . SER A 1 180 ? -9.981 7.375 21.224 1.00 88.19 180 SER A O 1
ATOM 1435 N N . GLY A 1 181 ? -11.738 8.743 21.497 1.00 84.25 181 GLY A N 1
ATOM 1436 C CA . GLY A 1 181 ? -10.985 9.952 21.219 1.00 84.25 181 GLY A CA 1
ATOM 1437 C C . GLY A 1 181 ? -11.812 11.210 21.406 1.00 84.25 181 GLY A C 1
ATOM 1438 O O . GLY A 1 181 ? -12.952 11.175 21.857 1.00 84.25 181 GLY A O 1
ATOM 1439 N N . GLY A 1 182 ? -11.238 12.354 21.067 1.00 80.69 182 GLY A N 1
ATOM 1440 C CA . GLY A 1 182 ? -11.918 13.646 21.138 1.00 80.69 182 GLY A CA 1
ATOM 1441 C C . GLY A 1 182 ? -10.955 14.793 20.871 1.00 80.69 182 GLY A C 1
ATOM 1442 O O . GLY A 1 182 ? -9.884 14.587 20.304 1.00 80.69 182 GLY A O 1
ATOM 1443 N N . GLN A 1 183 ? -11.319 16.019 21.250 1.00 78.50 183 GLN A N 1
ATOM 1444 C CA . GLN A 1 183 ? -10.456 17.180 20.985 1.00 78.50 183 GLN A CA 1
ATOM 1445 C C . GLN A 1 183 ? -9.176 17.190 21.837 1.00 78.50 183 GLN A C 1
ATOM 1447 O O . GLN A 1 183 ? -8.123 17.653 21.387 1.00 78.50 183 GLN A O 1
ATOM 1452 N N . ALA A 1 184 ? -9.252 16.657 23.058 1.00 73.44 184 ALA A N 1
ATOM 1453 C CA . ALA A 1 184 ? -8.095 16.473 23.927 1.00 73.44 184 ALA A CA 1
ATOM 1454 C C . ALA A 1 184 ? -7.589 15.027 23.862 1.00 73.44 184 ALA A C 1
ATOM 1456 O O . ALA A 1 184 ? -8.373 14.097 23.705 1.00 73.44 184 ALA A O 1
ATOM 1457 N N . GLU A 1 185 ? -6.287 14.831 24.060 1.00 62.34 185 GLU A N 1
ATOM 1458 C CA . GLU A 1 185 ? -5.643 13.505 24.023 1.00 62.34 185 GLU 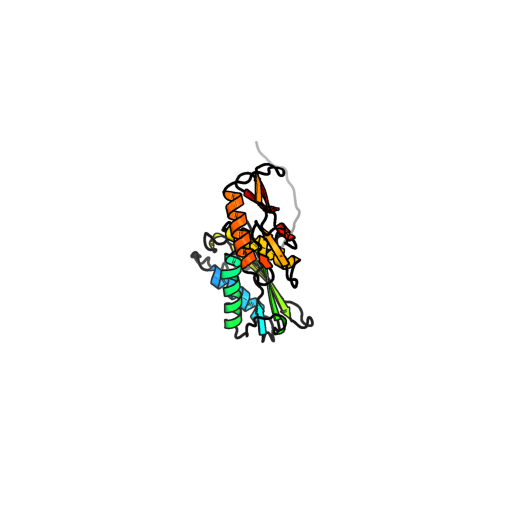A CA 1
ATOM 1459 C C . GLU A 1 185 ? -6.166 12.540 25.093 1.00 62.34 185 GLU A C 1
ATOM 1461 O O . GLU A 1 185 ? -6.125 11.329 24.914 1.00 62.34 185 GLU A O 1
ATOM 1466 N N . THR A 1 186 ? -6.698 13.075 26.190 1.00 66.00 186 THR A N 1
ATOM 1467 C CA . THR A 1 186 ? -7.321 12.311 27.276 1.00 66.00 186 THR A CA 1
ATOM 1468 C C . THR A 1 186 ? -8.826 12.115 27.089 1.00 66.00 186 THR A C 1
ATOM 1470 O O . THR A 1 186 ? -9.480 11.537 27.955 1.00 66.00 186 THR A O 1
ATOM 1473 N N . SER A 1 187 ? -9.402 12.604 25.986 1.00 66.62 187 SER A N 1
ATOM 1474 C CA . SER A 1 187 ? -10.828 12.426 25.709 1.00 66.62 187 SER A CA 1
ATOM 1475 C C . SER A 1 187 ? -11.097 10.961 25.378 1.00 66.62 187 SER A C 1
ATOM 1477 O O . SER A 1 187 ? -10.680 10.468 24.336 1.00 66.62 187 SER A O 1
ATOM 1479 N N . GLY A 1 188 ? -11.802 10.264 26.264 1.00 75.38 188 GLY A N 1
ATOM 1480 C CA . GLY A 1 188 ? -12.243 8.883 26.063 1.00 75.38 188 GLY A CA 1
ATOM 1481 C C . GLY A 1 188 ? -13.643 8.785 25.461 1.00 75.38 188 GLY A C 1
ATOM 1482 O O . GLY A 1 188 ? -14.401 7.913 25.870 1.00 75.38 188 GLY A O 1
ATOM 1483 N N . LEU A 1 189 ? -14.039 9.698 24.564 1.00 79.50 189 LEU A N 1
ATOM 1484 C CA . LEU A 1 189 ? -15.392 9.655 24.008 1.00 79.50 189 LEU A CA 1
ATOM 1485 C C . LEU A 1 189 ? -15.485 8.526 22.979 1.00 79.50 189 LEU A C 1
ATOM 1487 O O . LEU A 1 189 ? -14.756 8.508 21.984 1.00 79.50 189 LEU A O 1
ATOM 1491 N N . VAL A 1 190 ? -16.414 7.606 23.226 1.00 78.50 190 VAL A N 1
ATOM 1492 C CA . VAL A 1 190 ? -16.891 6.636 22.241 1.00 78.50 190 VAL A CA 1
ATOM 1493 C C . VAL A 1 190 ? -18.023 7.304 21.463 1.00 78.50 190 VAL A C 1
ATOM 1495 O O . VAL A 1 190 ? -19.055 7.660 22.026 1.00 78.50 190 VAL A O 1
ATOM 1498 N N . SER A 1 191 ? -17.804 7.518 20.172 1.00 82.06 191 SER A N 1
ATOM 1499 C CA . SER A 1 191 ? -18.750 8.113 19.222 1.00 82.06 191 SER A CA 1
ATOM 1500 C C . SER A 1 191 ? -19.077 7.146 18.081 1.00 82.06 191 SER A C 1
ATOM 1502 O O . SER A 1 191 ? -18.363 6.163 17.878 1.00 82.06 191 SER A O 1
ATOM 1504 N N . GLU A 1 192 ? -20.103 7.452 17.282 1.00 85.38 192 GLU A N 1
ATOM 1505 C CA . GLU A 1 192 ? -20.410 6.703 16.049 1.00 85.38 192 GLU A CA 1
ATOM 1506 C C . GLU A 1 192 ? -19.183 6.604 15.132 1.00 85.38 192 GLU A C 1
ATOM 1508 O O . GLU A 1 192 ? -18.860 5.532 14.631 1.00 85.38 192 GLU A O 1
ATOM 1513 N N . PHE A 1 193 ? -18.421 7.696 15.004 1.00 84.88 193 PHE A N 1
ATOM 1514 C CA . PHE A 1 193 ? -17.148 7.701 14.282 1.00 84.88 193 PHE A CA 1
ATOM 1515 C C . PHE A 1 193 ? -16.172 6.643 14.815 1.00 84.88 193 PHE A C 1
ATOM 1517 O O . PHE A 1 193 ? -15.587 5.882 14.049 1.00 84.88 193 PHE A O 1
ATOM 1524 N N . SER A 1 194 ? -15.997 6.577 16.136 1.00 86.56 194 SER A N 1
ATOM 1525 C CA . SER A 1 194 ? -15.069 5.627 16.750 1.00 86.56 194 SER A CA 1
ATOM 1526 C C . SER A 1 194 ? -15.512 4.170 16.580 1.00 86.56 194 SER A C 1
ATOM 1528 O O . SER A 1 194 ? -14.670 3.291 16.408 1.00 86.56 194 SER A O 1
ATOM 1530 N N . GLN A 1 195 ? -16.825 3.924 16.562 1.00 88.62 195 GLN A N 1
ATOM 1531 C CA . GLN A 1 195 ? -17.396 2.606 16.296 1.00 88.62 195 GLN A CA 1
ATOM 1532 C C . GLN A 1 195 ? -17.172 2.192 14.840 1.00 88.62 195 GLN A C 1
ATOM 1534 O O . GLN A 1 195 ? -16.702 1.084 14.603 1.00 88.62 195 GLN A O 1
ATOM 1539 N N . LEU A 1 196 ? -17.388 3.100 13.884 1.00 90.25 196 LEU A N 1
ATOM 1540 C CA . LEU A 1 196 ? -17.125 2.839 12.465 1.00 90.25 196 LEU A CA 1
ATOM 1541 C C . LEU A 1 196 ? -15.663 2.459 12.213 1.00 90.25 196 LEU A C 1
ATOM 1543 O O . LEU A 1 196 ? -15.390 1.462 11.554 1.00 90.25 196 LEU A O 1
ATOM 1547 N N . VAL A 1 197 ? -14.715 3.205 12.790 1.00 88.94 197 VAL A N 1
ATOM 1548 C CA . VAL A 1 197 ? -13.285 2.890 12.641 1.00 88.94 197 VAL A CA 1
ATOM 1549 C C . VAL A 1 197 ? -12.948 1.544 13.273 1.00 88.94 197 VAL A C 1
ATOM 1551 O O . VAL A 1 197 ? -12.204 0.760 12.690 1.00 88.94 197 VAL A O 1
ATOM 1554 N N . ARG A 1 198 ? -13.490 1.262 14.463 1.00 91.38 198 ARG A N 1
ATOM 1555 C CA . ARG A 1 198 ? -13.298 -0.026 15.136 1.00 91.38 198 ARG A CA 1
ATOM 1556 C C . ARG A 1 198 ? -13.776 -1.183 14.262 1.00 91.38 198 ARG A C 1
ATOM 1558 O O . ARG A 1 198 ? -13.091 -2.203 14.186 1.00 91.38 198 ARG A O 1
ATOM 1565 N N . ASP A 1 199 ? -14.938 -1.034 13.642 1.00 92.94 199 ASP A N 1
ATOM 1566 C CA . ASP A 1 199 ? -15.543 -2.078 12.825 1.00 92.94 199 ASP A CA 1
ATOM 1567 C C . ASP A 1 199 ? -14.772 -2.271 11.510 1.00 92.94 199 ASP A C 1
ATOM 1569 O O . ASP A 1 199 ? -14.474 -3.413 11.162 1.00 92.94 199 ASP A O 1
ATOM 1573 N N . ASP A 1 200 ? -14.329 -1.191 10.853 1.00 94.31 200 ASP A N 1
ATOM 1574 C CA . ASP A 1 200 ? -13.437 -1.276 9.686 1.00 94.31 200 ASP A CA 1
ATOM 1575 C C . ASP A 1 200 ? -12.087 -1.934 10.052 1.00 94.31 200 ASP A C 1
ATOM 1577 O O . ASP A 1 200 ? -11.608 -2.801 9.323 1.00 94.31 200 ASP A O 1
ATOM 1581 N N . VAL A 1 201 ? -11.476 -1.597 11.200 1.00 93.56 201 VAL A N 1
ATOM 1582 C CA . VAL A 1 201 ? -10.232 -2.248 11.669 1.00 93.56 201 VAL A CA 1
ATOM 1583 C C . VAL A 1 201 ? -10.460 -3.729 11.950 1.00 93.56 201 VAL A C 1
ATOM 1585 O O . VAL A 1 201 ? -9.623 -4.557 11.597 1.00 93.56 201 VAL A O 1
ATOM 1588 N N . ARG A 1 202 ? -11.590 -4.086 12.568 1.00 94.06 202 ARG A N 1
ATOM 1589 C CA . ARG A 1 202 ? -11.950 -5.487 12.802 1.00 94.06 202 ARG A CA 1
ATOM 1590 C C . ARG A 1 202 ? -12.102 -6.249 11.488 1.00 94.06 202 ARG A C 1
ATOM 1592 O O . ARG A 1 202 ? -11.610 -7.372 11.395 1.00 94.06 202 ARG A O 1
ATOM 1599 N N . GLU A 1 203 ? -12.776 -5.657 10.505 1.00 94.62 203 GLU A N 1
ATOM 1600 C CA . GLU A 1 203 ? -12.956 -6.248 9.178 1.00 94.62 203 GLU A CA 1
ATOM 1601 C C . GLU A 1 203 ? -11.603 -6.460 8.485 1.00 94.62 203 GLU A C 1
ATOM 1603 O O . GLU A 1 203 ? -11.346 -7.545 7.970 1.00 94.62 203 GLU A O 1
ATOM 1608 N N . GLU A 1 204 ? -10.720 -5.458 8.504 1.00 94.94 204 GLU A N 1
ATOM 1609 C CA . GLU A 1 204 ? -9.388 -5.547 7.894 1.00 94.94 204 GLU A CA 1
ATOM 1610 C C . GLU A 1 204 ? -8.482 -6.566 8.604 1.00 94.94 204 GLU A C 1
ATOM 1612 O O . GLU A 1 204 ? -7.803 -7.338 7.931 1.00 94.94 204 GLU A O 1
ATOM 1617 N N . LEU A 1 205 ? -8.504 -6.641 9.941 1.00 93.12 205 LEU A N 1
ATOM 1618 C CA . LEU A 1 205 ? -7.753 -7.659 10.691 1.00 93.12 205 LEU A CA 1
ATOM 1619 C C . LEU A 1 205 ? -8.216 -9.077 10.343 1.00 93.12 205 LEU A C 1
ATOM 1621 O O . LEU A 1 205 ? -7.386 -9.970 10.204 1.00 93.12 205 LEU A O 1
ATOM 1625 N N . GLY A 1 206 ? -9.525 -9.277 10.165 1.00 92.12 206 GLY A N 1
ATOM 1626 C CA . GLY A 1 206 ? -10.102 -10.573 9.801 1.00 92.12 206 GLY A CA 1
ATOM 1627 C C . GLY A 1 206 ? -9.744 -11.058 8.392 1.00 92.12 206 GLY A C 1
ATOM 1628 O O . GLY A 1 206 ? -10.042 -12.201 8.062 1.00 92.12 206 GLY A O 1
ATOM 1629 N N . LYS A 1 207 ? -9.113 -10.218 7.558 1.00 93.69 207 LYS A N 1
ATOM 1630 C CA . LYS A 1 207 ? -8.602 -10.600 6.227 1.00 93.69 207 LYS A CA 1
ATOM 1631 C C . LYS A 1 207 ? -7.212 -11.238 6.289 1.00 93.69 207 LYS A C 1
ATOM 1633 O O . LYS A 1 207 ? -6.724 -11.695 5.259 1.00 93.69 207 LYS A O 1
ATOM 1638 N N . LEU A 1 208 ? -6.561 -11.228 7.452 1.00 91.38 208 LEU A N 1
ATOM 1639 C CA . LEU A 1 208 ? -5.210 -11.747 7.636 1.00 91.38 208 LEU A CA 1
ATOM 1640 C C . LEU A 1 208 ? -5.252 -13.097 8.359 1.00 91.38 208 LEU A C 1
ATOM 1642 O O . LEU A 1 208 ? -5.610 -13.162 9.531 1.00 91.38 208 LEU A O 1
ATOM 1646 N N . ASP A 1 209 ? -4.789 -14.156 7.692 1.00 89.56 209 ASP A N 1
ATOM 1647 C CA . ASP A 1 209 ? -4.811 -15.535 8.216 1.00 89.56 209 ASP A CA 1
ATOM 1648 C C . ASP A 1 209 ? -4.011 -15.726 9.521 1.00 89.56 209 ASP A C 1
ATOM 1650 O O . ASP A 1 209 ? -4.208 -16.692 10.258 1.00 89.56 209 ASP A O 1
ATOM 1654 N N . MET A 1 210 ? -3.098 -14.801 9.828 1.00 90.75 210 MET A N 1
ATOM 1655 C CA . MET A 1 210 ? -2.305 -14.817 11.060 1.00 90.75 210 MET A CA 1
ATOM 1656 C C . MET A 1 210 ? -3.091 -14.392 12.311 1.00 90.75 210 MET A C 1
ATOM 1658 O O . MET A 1 210 ? -2.599 -14.584 13.426 1.00 90.75 210 MET A O 1
ATOM 1662 N N . PHE A 1 211 ? -4.285 -13.811 12.155 1.00 91.56 211 PHE A N 1
ATOM 1663 C CA . PHE A 1 211 ? -5.094 -13.315 13.263 1.00 91.56 211 PHE A CA 1
ATOM 1664 C C . PHE A 1 211 ? -6.415 -14.076 13.394 1.00 91.56 211 PHE A C 1
ATOM 1666 O O . PHE A 1 211 ? -7.269 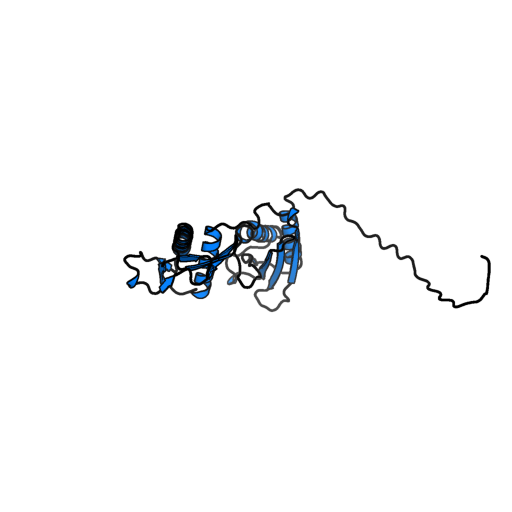-14.036 12.514 1.00 91.56 211 PHE A O 1
ATOM 1673 N N . ASP A 1 212 ? -6.620 -14.704 14.549 1.00 91.19 212 ASP A N 1
ATOM 1674 C CA . ASP A 1 212 ? -7.917 -15.237 14.959 1.00 91.19 212 ASP A CA 1
ATOM 1675 C C . ASP A 1 212 ? -8.670 -14.167 15.763 1.00 91.19 212 ASP A C 1
ATOM 1677 O O . ASP A 1 212 ? -8.285 -13.816 16.883 1.00 91.19 212 ASP A O 1
ATOM 1681 N N . ILE A 1 213 ? -9.710 -13.580 15.164 1.00 91.12 213 ILE A N 1
ATOM 1682 C CA . ILE A 1 213 ? -10.425 -12.440 15.745 1.00 91.12 213 ILE A CA 1
ATOM 1683 C C . ILE A 1 213 ? -11.539 -12.916 16.669 1.00 91.12 213 ILE A C 1
ATOM 1685 O O . ILE A 1 213 ? -12.637 -13.284 16.242 1.00 91.12 213 ILE A O 1
ATOM 1689 N N . LEU A 1 214 ? -11.283 -12.805 17.966 1.00 87.88 214 LEU A N 1
ATOM 1690 C CA . LEU A 1 214 ? -12.213 -13.204 19.004 1.00 87.88 214 LEU A CA 1
ATOM 1691 C C . LEU A 1 214 ? -13.384 -12.222 19.139 1.00 87.88 214 LEU A C 1
ATOM 1693 O O . LEU A 1 214 ? -13.270 -11.003 18.962 1.00 87.88 214 LEU A O 1
ATOM 1697 N N . SER A 1 215 ? -14.543 -12.767 19.505 1.00 80.38 215 SER A N 1
ATOM 1698 C CA . SER A 1 215 ? -15.703 -11.970 19.904 1.00 80.38 215 SER A CA 1
ATOM 1699 C C . SER A 1 215 ? -15.436 -11.221 21.218 1.00 80.38 215 SER A C 1
ATOM 1701 O O . SER A 1 215 ? -14.551 -11.596 21.990 1.00 80.38 215 SER A O 1
ATOM 1703 N N . GLN A 1 216 ? -16.220 -10.172 21.496 1.00 71.75 216 GLN A N 1
ATOM 1704 C CA . GLN A 1 216 ? -16.108 -9.434 22.761 1.00 71.75 216 GLN A CA 1
ATOM 1705 C C . GLN A 1 216 ? -16.385 -10.321 23.979 1.00 71.75 216 GLN A C 1
ATOM 1707 O O . GLN A 1 216 ? -15.727 -10.158 24.997 1.00 71.75 216 GLN A O 1
ATOM 1712 N N . GLU A 1 217 ? -17.297 -11.286 23.862 1.00 72.44 217 GLU A N 1
ATOM 1713 C CA . GLU A 1 217 ? -17.640 -12.221 24.943 1.00 72.44 217 GLU A CA 1
ATOM 1714 C C . GLU A 1 217 ? -16.487 -13.179 25.276 1.00 72.44 217 GLU A C 1
ATOM 1716 O O . GLU A 1 217 ? -16.379 -13.673 26.393 1.00 72.44 217 GLU A O 1
ATOM 1721 N N . SER A 1 218 ? -15.587 -13.400 24.317 1.00 76.12 218 SER A N 1
ATOM 1722 C CA . SER A 1 218 ? -14.395 -14.240 24.454 1.00 76.12 218 SER A CA 1
ATOM 1723 C C . SER A 1 218 ? -13.103 -13.437 24.663 1.00 76.12 218 SER A C 1
ATOM 1725 O O . SER A 1 218 ? -12.016 -14.013 24.581 1.00 76.12 218 SER A O 1
ATOM 1727 N N . SER A 1 219 ? -13.178 -12.120 24.911 1.00 75.12 219 SER A N 1
ATOM 1728 C CA . SER A 1 219 ? -11.986 -11.255 24.908 1.00 75.12 219 SER A CA 1
ATOM 1729 C C . SER A 1 219 ? -10.952 -11.605 25.975 1.00 75.12 219 SER A C 1
ATOM 1731 O O . SER A 1 219 ? -9.772 -11.334 25.778 1.00 75.12 219 SER A O 1
ATOM 1733 N N . ASP A 1 220 ? -11.375 -12.234 27.071 1.00 76.44 220 ASP A N 1
ATOM 1734 C CA . ASP A 1 220 ? -10.492 -12.627 28.177 1.00 76.44 220 ASP A CA 1
ATOM 1735 C C . ASP A 1 220 ? -9.558 -13.790 27.809 1.00 76.44 220 ASP A C 1
ATOM 1737 O O . ASP A 1 220 ? -8.579 -14.051 28.503 1.00 76.44 220 ASP A O 1
ATOM 1741 N N . SER A 1 221 ? -9.842 -14.475 26.697 1.00 79.75 221 SER A N 1
ATOM 1742 C CA . SER A 1 221 ? -8.997 -15.535 26.137 1.00 79.75 221 SER A CA 1
ATOM 1743 C C . SER A 1 221 ? -8.061 -15.055 25.021 1.00 79.75 221 SER A C 1
ATOM 1745 O O . SER A 1 221 ? -7.344 -15.872 24.440 1.00 79.75 221 SER A O 1
ATOM 1747 N N . ALA A 1 222 ? -8.072 -13.753 24.710 1.00 83.12 222 ALA A N 1
ATOM 1748 C CA . ALA A 1 222 ? -7.223 -13.170 23.680 1.00 83.12 222 ALA A CA 1
ATOM 1749 C C . ALA A 1 222 ? -5.762 -13.097 24.133 1.00 83.12 222 ALA A C 1
ATOM 1751 O O . ALA A 1 222 ? -5.470 -12.715 25.266 1.00 83.12 222 ALA A O 1
ATOM 1752 N N . ASP A 1 223 ? -4.843 -13.376 23.211 1.00 84.00 223 ASP A N 1
ATOM 1753 C CA . ASP A 1 223 ? -3.409 -13.187 23.441 1.00 84.00 223 ASP A CA 1
ATOM 1754 C C . ASP A 1 223 ? -3.071 -11.689 23.497 1.00 84.00 223 ASP A C 1
ATOM 1756 O O . ASP A 1 223 ? -2.119 -11.266 24.153 1.00 84.00 223 ASP A O 1
ATOM 1760 N N . SER A 1 224 ? -3.851 -10.859 22.797 1.00 85.56 224 SER A N 1
ATOM 1761 C CA . SER A 1 224 ? -3.700 -9.404 22.787 1.00 85.56 224 SER A CA 1
ATOM 1762 C C . SER A 1 224 ? -4.996 -8.685 22.417 1.00 85.56 224 SER A C 1
ATOM 1764 O O . SER A 1 224 ? -5.906 -9.245 21.800 1.00 85.56 224 SER A O 1
ATOM 1766 N N . LYS A 1 225 ? -5.075 -7.404 22.790 1.00 88.38 225 LYS A N 1
ATOM 1767 C CA . LYS A 1 225 ? -6.224 -6.538 22.513 1.00 88.38 225 LYS A CA 1
ATOM 1768 C C . LYS A 1 225 ? -5.793 -5.307 21.726 1.00 88.38 225 LYS A C 1
ATOM 1770 O O . LYS A 1 225 ? -4.936 -4.554 22.182 1.00 88.38 225 LYS A O 1
ATOM 1775 N N . VAL A 1 226 ? -6.426 -5.078 20.579 1.00 88.75 226 VAL A N 1
ATOM 1776 C CA . VAL A 1 226 ? -6.221 -3.868 19.772 1.00 88.75 226 VAL A CA 1
ATOM 1777 C C . VAL A 1 226 ? -7.144 -2.776 20.297 1.00 88.75 226 VAL A C 1
ATOM 1779 O O . VAL A 1 226 ? -8.363 -2.938 20.291 1.00 88.75 226 VAL A O 1
ATOM 1782 N N . ILE A 1 227 ? -6.570 -1.673 20.769 1.00 89.00 227 ILE A N 1
ATOM 1783 C CA . ILE A 1 227 ? -7.299 -0.475 21.199 1.00 89.00 227 ILE A CA 1
ATOM 1784 C C . ILE A 1 227 ? -6.848 0.706 20.347 1.00 89.00 227 ILE A C 1
ATOM 1786 O O . ILE A 1 227 ? -5.667 0.815 20.031 1.00 89.00 227 ILE A O 1
ATOM 1790 N N . GLY A 1 228 ? -7.779 1.580 19.976 1.00 87.00 228 GLY A N 1
ATOM 1791 C CA . GLY A 1 228 ? -7.475 2.754 19.162 1.00 87.00 228 GLY A CA 1
ATOM 1792 C C . GLY A 1 228 ? -7.679 4.041 19.940 1.00 87.00 228 GLY A C 1
ATOM 1793 O O . GLY A 1 228 ? -8.712 4.220 20.592 1.00 87.00 228 GLY A O 1
ATOM 1794 N N . ARG A 1 229 ? -6.722 4.966 19.850 1.00 87.62 229 ARG A N 1
ATOM 1795 C CA . ARG A 1 229 ? -6.895 6.332 20.349 1.00 87.62 229 ARG A CA 1
ATOM 1796 C C . ARG A 1 229 ? -6.808 7.313 19.197 1.00 87.62 229 ARG A C 1
ATOM 1798 O O . ARG A 1 229 ? -5.955 7.185 18.323 1.00 87.62 229 ARG A O 1
ATOM 1805 N N . PHE A 1 230 ? -7.687 8.308 19.194 1.00 84.12 230 PHE A N 1
ATOM 1806 C CA . PHE A 1 230 ? -7.598 9.393 18.224 1.00 84.12 230 PHE A CA 1
ATOM 1807 C C . PHE A 1 230 ? -7.779 10.761 18.865 1.00 84.12 230 PHE A C 1
ATOM 1809 O O . PHE A 1 230 ? -8.439 10.927 19.892 1.00 84.12 230 PHE A O 1
ATOM 1816 N N . ARG A 1 231 ? -7.204 11.767 18.212 1.00 84.19 231 ARG A N 1
ATOM 1817 C CA . ARG A 1 231 ? -7.400 13.174 18.539 1.00 84.19 231 ARG A CA 1
ATOM 1818 C C . ARG A 1 231 ? -7.997 13.894 17.339 1.00 84.19 231 ARG A C 1
ATOM 1820 O O . ARG A 1 231 ? -7.450 13.814 16.243 1.00 84.19 231 ARG A O 1
ATOM 1827 N N . ALA A 1 232 ? -9.080 14.627 17.562 1.00 79.94 232 ALA A N 1
ATOM 1828 C CA . ALA A 1 232 ? -9.623 15.561 16.586 1.00 79.94 232 ALA A CA 1
ATOM 1829 C C . ALA A 1 232 ? -8.899 16.914 16.704 1.00 79.94 232 ALA A C 1
ATOM 1831 O O . ALA A 1 232 ? -8.812 17.482 17.796 1.00 79.94 232 ALA A O 1
ATOM 1832 N N . SER A 1 233 ? -8.382 17.436 15.593 1.00 79.31 233 SER A N 1
ATOM 1833 C CA . SER A 1 233 ? -7.733 18.747 15.511 1.00 79.31 233 SER A CA 1
ATOM 1834 C C . SER A 1 233 ? -8.283 19.523 14.315 1.00 79.31 233 SER A C 1
ATOM 1836 O O . SER A 1 233 ? -7.938 19.256 13.168 1.00 79.31 233 SER A O 1
ATOM 1838 N N . GLY A 1 234 ? -9.195 20.465 14.571 1.00 78.69 234 GLY A N 1
ATOM 1839 C CA . GLY A 1 234 ? -9.912 21.157 13.498 1.00 78.69 234 GLY A CA 1
ATOM 1840 C C . GLY A 1 234 ? -10.741 20.173 12.667 1.00 78.69 234 GLY A C 1
ATOM 1841 O O . GLY A 1 234 ? -11.650 19.538 13.197 1.00 78.69 234 GLY A O 1
ATOM 1842 N N . THR A 1 235 ? -10.413 20.050 11.381 1.00 71.19 235 THR A N 1
ATOM 1843 C CA . THR A 1 235 ? -11.021 19.091 10.440 1.00 71.19 235 THR A CA 1
ATOM 1844 C C . THR A 1 235 ? -10.228 17.789 10.301 1.00 71.19 235 THR A C 1
ATOM 1846 O O . THR A 1 235 ? -10.598 16.937 9.499 1.00 71.19 235 THR A O 1
ATOM 1849 N N . GLU A 1 236 ? -9.131 17.629 11.043 1.00 73.62 236 GLU A N 1
ATOM 1850 C CA . GLU A 1 236 ? -8.266 16.453 10.975 1.00 73.62 236 GLU A CA 1
ATOM 1851 C C . GLU A 1 236 ? -8.523 15.495 12.138 1.00 73.62 236 GLU A C 1
ATOM 1853 O O . GLU A 1 236 ? -8.832 15.903 13.263 1.00 73.62 236 GLU A O 1
ATOM 1858 N N . ILE A 1 237 ? -8.342 14.203 11.870 1.00 75.31 237 ILE A N 1
ATOM 1859 C CA . ILE A 1 237 ? -8.371 13.145 12.878 1.00 75.31 237 ILE A CA 1
ATOM 1860 C C . ILE A 1 237 ? -7.031 12.425 12.841 1.00 75.31 237 ILE A C 1
ATOM 1862 O O . ILE A 1 237 ? -6.599 11.939 11.798 1.00 75.31 237 ILE A O 1
ATOM 1866 N N . ILE A 1 238 ? -6.376 12.369 13.996 1.00 77.88 238 ILE A N 1
ATOM 1867 C CA . ILE A 1 238 ? -5.038 11.805 14.157 1.00 77.88 238 ILE A CA 1
ATOM 1868 C C . ILE A 1 238 ? -5.152 10.553 15.020 1.00 77.88 238 ILE A C 1
ATOM 1870 O O . ILE A 1 238 ? -5.478 10.659 16.203 1.00 77.88 238 ILE A O 1
ATOM 1874 N N . PHE A 1 239 ? -4.872 9.388 14.436 1.00 77.00 239 PHE A N 1
ATOM 1875 C CA . PHE A 1 239 ? -4.805 8.107 15.146 1.00 77.00 239 PHE A CA 1
ATOM 1876 C C . PHE A 1 239 ? -3.438 7.911 15.807 1.00 77.00 239 PHE A C 1
ATOM 1878 O O . PHE A 1 239 ? -2.419 8.353 15.269 1.00 77.00 239 PHE A O 1
ATOM 1885 N N . ARG A 1 240 ? -3.427 7.270 16.978 1.00 67.81 240 ARG A N 1
ATOM 1886 C CA . ARG A 1 240 ? -2.235 6.944 17.766 1.00 67.81 240 ARG A CA 1
ATOM 1887 C C . ARG A 1 240 ? -2.293 5.522 18.297 1.00 67.81 240 ARG A C 1
ATOM 1889 O O . ARG A 1 240 ? -3.407 5.085 18.672 1.00 67.81 240 ARG A O 1
#

Organism: NCBI:txid408172

pLDDT: mean 81.21, std 20.37, range [26.56, 97.5]

Sequence (240 aa):
MRDRYTKGIQRLVIRGLLLLAVYLVVPHHLAFAGDWKNTLRGAVSEIVGGVDGVETLYVSAPRDSASDRRYYPFMDKSVHRILVNSAQREGITIVDSPLDASHYLETEFGVRAKGLSLFFRLKPSDGTKVSTSKILELEDGLLPKDWNERTLRDIAHELVRKIESVLFGQQFRLAVGEFSGGQAETSGLVSEFSQLVRDDVREELGKLDMFDILSQESSDSADSKVIGRFRASGTEIIFR

Foldseek 3Di:
DDDDDDDDDDDDDDPDDPDPPPPPPPDPDPQDQACVLVLLLVQLCCQLVVDPDFAEEEEDQEWEPDPLTAFFCLSRPPSSVSNVVSCVVVVHHYDPDPVPGQKYWYWYWYQDPQGIKIKIWIAGPVNPDDITIDIDGDGPSNHDPCRRPDDLLSVLLSVLVVVCVVQPPAAWEEEEDFEAEEQDQPGRDRDPVRVVSSVSNLVNNVVDPSYNYDDPVCRVVTPYYDYWYWHDDPPDIGID